Protein AF-A0AA40NDY4-F1 (afdb_monomer_lite)

Sequence (217 aa):
LFLGKGFQWSHRHTQRLLEARRPECEVYVQPSVIYRLARDLEKKMEYSLPWLCRLTRTDSALNPFRPLPPVGGSPIYHGVELDETTVTYDLGERVGHTLVIGTTRVGKTRLAELLITQDIRRKNAAGEHEVVIVFDPKGDADLLRRMYAEAHRAGRQDNFWVFHLGWPDISARYNAVGRFSRISEVASRVAGQLSGEGNSAAFREFAWRFVNIITRA

Organism: Citrobacter freundii (NCBI:txid546)

Foldseek 3Di:
DWQDWADDDDPLLVVLLVVCPDPVNCCVFDDDPVLVVLVVCCVVCCPPCVVSNCLLDDCDPPRPNDDDPPQDDGCSNCVSDVPIDTDDDDPVCCVVPDDDDDDPRNCPVVSVLVVLLVQLLDADPVRHRHDDDDDDPPVPPVSVVSNCVSCVVSVNNVVDAAADPVCPPRHDDDDQQVDDPDLLSNLCVVLVVWDCDDPRVVVSVVSSVVSSVVSVD

InterPro domains:
  IPR027417 P-loop containing nucleoside triphosphate hydrolase [G3DSA:3.40.50.300] (38-165)
  IPR027417 P-loop containing nucleoside triphosphate hydrolase [SSF52540] (49-214)

Secondary structure (DSSP, 8-state):
-EEEEE----HHHHHHHHHHTSGGGHHHHSPPHHHHHHHHHHHHHTTT-HHHHHHHT---TT-TT-PPPS--S-THHHHT-S--EEEE--SGGGGG-------TTSSHHHHHHHHHHHHHH-B-TTSPBPP-----TT--HHHHHHHHHHHHHTT-GGG-----TT-TTTSPP--TTT--SSTHHHHHHHHTTS--STHHHHHHHHHHHHHHHHTT-

Structure (mmCIF, N/CA/C/O backbone):
data_AF-A0AA40NDY4-F1
#
_entry.id   AF-A0AA40NDY4-F1
#
loop_
_atom_site.group_PDB
_atom_site.id
_atom_site.type_symbol
_atom_site.label_atom_id
_atom_site.label_alt_id
_atom_site.label_comp_id
_atom_site.label_asym_id
_atom_site.label_entity_id
_atom_site.label_seq_id
_atom_site.pdbx_PDB_ins_code
_atom_site.Cartn_x
_atom_site.Cartn_y
_atom_site.Cartn_z
_atom_site.occupancy
_atom_site.B_iso_or_equiv
_atom_site.auth_seq_id
_atom_site.auth_comp_id
_atom_site.auth_asym_id
_atom_site.auth_atom_id
_atom_site.pdbx_PDB_model_num
ATOM 1 N N . LEU A 1 1 ? 10.632 -2.007 9.055 1.00 91.06 1 LEU A N 1
ATOM 2 C CA . LEU A 1 1 ? 9.569 -2.252 8.047 1.00 91.06 1 LEU A CA 1
ATOM 3 C C . LEU A 1 1 ? 10.199 -2.433 6.680 1.00 91.06 1 LEU A C 1
ATOM 5 O O . LEU A 1 1 ? 10.868 -1.525 6.231 1.00 91.06 1 LEU A O 1
ATOM 9 N N . PHE A 1 2 ? 10.034 -3.569 6.015 1.00 94.81 2 PHE A N 1
ATOM 10 C CA . PHE A 1 2 ? 10.504 -3.732 4.636 1.00 94.81 2 PHE A CA 1
ATOM 11 C C . PHE A 1 2 ? 9.757 -2.770 3.702 1.00 94.81 2 PHE A C 1
ATOM 13 O O . PHE A 1 2 ? 8.554 -2.584 3.878 1.00 94.81 2 PHE A O 1
ATOM 20 N N . LEU A 1 3 ? 10.455 -2.170 2.735 1.00 93.19 3 LEU A N 1
ATOM 21 C CA . LEU A 1 3 ? 9.861 -1.338 1.678 1.00 93.19 3 LEU A CA 1
ATOM 22 C C . LEU A 1 3 ? 10.083 -1.919 0.278 1.00 93.19 3 LEU A C 1
ATOM 24 O O . LEU A 1 3 ? 9.252 -1.721 -0.605 1.00 93.19 3 LEU A O 1
ATOM 28 N N . GLY A 1 4 ? 11.186 -2.636 0.073 1.00 92.19 4 GLY A N 1
ATOM 29 C CA . GLY A 1 4 ? 11.568 -3.148 -1.237 1.00 92.19 4 GLY A CA 1
ATOM 30 C C . GLY A 1 4 ? 13.066 -3.396 -1.348 1.00 92.19 4 GLY A C 1
ATOM 31 O O . GLY A 1 4 ? 13.804 -3.335 -0.361 1.00 92.19 4 GLY A O 1
ATOM 32 N N . LYS A 1 5 ? 13.507 -3.677 -2.572 1.00 91.19 5 LYS A N 1
ATOM 33 C CA . LYS A 1 5 ? 14.919 -3.666 -2.951 1.00 91.19 5 LYS A CA 1
ATOM 34 C C . LYS A 1 5 ? 15.287 -2.296 -3.523 1.00 91.19 5 LYS A C 1
ATOM 36 O O . LYS A 1 5 ? 14.442 -1.645 -4.135 1.00 91.19 5 LYS A O 1
ATOM 41 N N . GLY A 1 6 ? 16.498 -1.834 -3.235 1.00 92.69 6 GLY A N 1
ATOM 42 C CA . GLY A 1 6 ? 16.985 -0.528 -3.666 1.00 92.69 6 GLY A CA 1
ATOM 43 C C . GLY A 1 6 ? 18.319 -0.160 -3.024 1.00 92.69 6 GLY A C 1
ATOM 44 O O . GLY A 1 6 ? 19.005 -0.995 -2.442 1.00 92.69 6 GLY A O 1
ATOM 45 N N . PHE A 1 7 ? 18.702 1.105 -3.126 1.00 93.25 7 PHE A N 1
ATOM 46 C CA . PHE A 1 7 ? 20.016 1.590 -2.709 1.00 93.25 7 PHE A CA 1
ATOM 47 C C . PHE A 1 7 ? 19.922 3.037 -2.227 1.00 93.25 7 PHE A C 1
ATOM 49 O O . PHE A 1 7 ? 18.984 3.767 -2.560 1.00 93.25 7 PHE A O 1
ATOM 56 N N . GLN A 1 8 ? 20.905 3.465 -1.433 1.00 92.25 8 GLN A N 1
ATOM 57 C CA . GLN A 1 8 ? 21.001 4.859 -1.024 1.00 92.25 8 GLN A CA 1
ATOM 58 C C . GLN A 1 8 ? 21.385 5.716 -2.231 1.00 92.25 8 GLN A C 1
ATOM 60 O O . GLN A 1 8 ? 22.474 5.577 -2.794 1.00 92.25 8 GLN A O 1
ATOM 65 N N . TRP A 1 9 ? 20.496 6.631 -2.614 1.00 94.25 9 TRP A N 1
ATOM 66 C CA . TRP A 1 9 ? 20.773 7.541 -3.715 1.00 94.25 9 TRP A CA 1
ATOM 67 C C . TRP A 1 9 ? 21.936 8.474 -3.362 1.00 94.25 9 TRP A C 1
ATOM 69 O O . TRP A 1 9 ? 22.025 9.009 -2.260 1.00 94.25 9 TRP A O 1
ATOM 79 N N . SER A 1 10 ? 22.838 8.676 -4.317 1.00 95.25 10 SER A N 1
ATOM 80 C CA . SER A 1 10 ? 24.077 9.434 -4.139 1.00 95.25 10 SER A CA 1
ATOM 81 C C . SER A 1 10 ? 24.414 10.161 -5.435 1.00 95.25 10 SER A C 1
ATOM 83 O O . SER A 1 10 ? 23.786 9.925 -6.472 1.00 95.25 10 SER A O 1
ATOM 85 N N . HIS A 1 11 ? 25.425 11.028 -5.402 1.00 96.19 11 HIS A N 1
ATOM 86 C CA . HIS A 1 11 ? 25.849 11.780 -6.582 1.00 96.19 11 HIS A CA 1
ATOM 87 C C . HIS A 1 11 ? 26.225 10.868 -7.765 1.00 96.19 11 HIS A C 1
ATOM 89 O O . HIS A 1 11 ? 25.904 11.177 -8.912 1.00 96.19 11 HIS A O 1
ATOM 95 N N . ARG A 1 12 ? 26.828 9.701 -7.490 1.00 95.19 12 ARG A N 1
ATOM 96 C CA . ARG A 1 12 ? 27.178 8.698 -8.511 1.00 95.19 12 ARG A CA 1
ATOM 97 C C . ARG A 1 12 ? 25.948 8.220 -9.286 1.00 95.19 12 ARG A C 1
ATOM 99 O O . ARG A 1 12 ? 26.003 8.106 -10.506 1.00 95.19 12 ARG A O 1
ATOM 106 N N . HIS A 1 13 ? 24.839 7.972 -8.592 1.00 95.56 13 HIS A N 1
ATOM 107 C CA . HIS A 1 13 ? 23.589 7.518 -9.205 1.00 95.56 13 HIS A CA 1
ATOM 108 C C . HIS A 1 13 ? 22.971 8.602 -10.094 1.00 95.56 13 HIS A C 1
ATOM 110 O O . HIS A 1 13 ? 22.526 8.311 -11.202 1.00 95.56 13 HIS A O 1
ATOM 116 N N . THR A 1 14 ? 23.017 9.866 -9.659 1.00 95.69 14 THR A N 1
ATOM 117 C CA . THR A 1 14 ? 22.592 11.011 -10.481 1.00 95.69 14 THR A CA 1
ATOM 118 C C . THR A 1 14 ? 23.442 11.143 -11.742 1.00 95.69 14 THR A C 1
ATOM 120 O O . THR A 1 14 ? 22.896 11.318 -12.829 1.00 95.69 14 THR A O 1
ATOM 123 N N . GLN A 1 15 ? 24.765 11.015 -11.617 1.00 95.69 15 GLN A N 1
ATOM 124 C CA . GLN A 1 15 ? 25.670 11.059 -12.762 1.00 95.69 15 GLN A CA 1
ATOM 125 C C . GLN A 1 15 ? 25.371 9.928 -13.755 1.00 95.69 15 GLN A C 1
ATOM 127 O O . GLN A 1 15 ? 25.151 10.204 -14.932 1.00 95.69 15 GLN A O 1
ATOM 132 N N . ARG A 1 16 ? 25.261 8.681 -13.278 1.00 94.25 16 ARG A N 1
ATOM 133 C CA . ARG A 1 16 ? 24.890 7.525 -14.110 1.00 94.25 16 ARG A CA 1
ATOM 134 C C . ARG A 1 16 ? 23.542 7.721 -14.804 1.00 94.25 16 ARG A C 1
ATOM 136 O O . ARG A 1 16 ? 23.409 7.397 -15.978 1.00 94.25 16 ARG A O 1
ATOM 143 N N . LEU A 1 17 ? 22.549 8.278 -14.105 1.00 94.88 17 LEU A N 1
ATOM 144 C CA . LEU A 1 17 ? 21.236 8.574 -14.683 1.00 94.88 17 LEU A CA 1
ATOM 145 C C . LEU A 1 17 ? 21.330 9.594 -15.826 1.00 94.88 17 LEU A C 1
ATOM 147 O O . LEU A 1 17 ? 20.639 9.447 -16.832 1.00 94.88 17 LEU A O 1
ATOM 151 N N . LEU A 1 18 ? 22.150 10.635 -15.667 1.00 94.12 18 LEU A N 1
ATOM 152 C CA . LEU A 1 18 ? 22.368 11.649 -16.700 1.00 94.12 18 LEU A CA 1
ATOM 153 C C . LEU A 1 18 ? 23.129 11.074 -17.897 1.00 94.12 18 LEU A C 1
ATOM 155 O O . LEU A 1 18 ? 22.742 11.320 -19.035 1.00 94.12 18 LEU A O 1
ATOM 159 N N . GLU A 1 19 ? 24.172 10.282 -17.649 1.00 93.38 19 GLU A N 1
ATOM 160 C CA . GLU A 1 19 ? 24.954 9.604 -18.687 1.00 93.38 19 GLU A CA 1
ATOM 161 C C . GLU A 1 19 ? 24.095 8.617 -19.486 1.00 93.38 19 GLU A C 1
ATOM 163 O O . GLU A 1 19 ? 24.102 8.660 -20.713 1.00 93.38 19 GLU A O 1
ATOM 168 N N . ALA A 1 20 ? 23.259 7.818 -18.816 1.00 92.12 20 ALA A N 1
ATOM 169 C CA . ALA A 1 20 ? 22.337 6.882 -19.463 1.00 92.12 20 ALA A CA 1
ATOM 170 C C . ALA A 1 20 ? 21.281 7.567 -20.348 1.00 92.12 20 ALA A C 1
ATOM 172 O O . ALA A 1 20 ? 20.681 6.922 -21.203 1.00 92.12 20 ALA A O 1
ATOM 173 N N . ARG A 1 21 ? 21.028 8.866 -20.148 1.00 91.88 21 ARG A N 1
ATOM 174 C CA . ARG A 1 21 ? 20.084 9.656 -20.954 1.00 91.88 21 ARG A CA 1
ATOM 175 C C . ARG A 1 21 ? 20.738 10.362 -22.137 1.00 91.88 21 ARG A C 1
ATOM 177 O O . ARG A 1 21 ? 20.029 11.038 -22.882 1.00 91.88 21 ARG A O 1
ATOM 184 N N . ARG A 1 22 ? 22.057 10.253 -22.307 1.00 93.69 22 ARG A N 1
ATOM 185 C CA . ARG A 1 22 ? 22.723 10.855 -23.460 1.00 93.69 22 ARG A CA 1
ATOM 186 C C . ARG A 1 22 ? 22.363 10.102 -24.750 1.00 93.69 22 ARG A C 1
ATOM 188 O O . ARG A 1 22 ? 22.159 8.886 -24.689 1.00 93.69 22 ARG A O 1
ATOM 195 N N . PRO A 1 23 ? 22.300 10.785 -25.909 1.00 92.25 23 PRO A N 1
ATOM 196 C CA . PRO A 1 23 ? 21.930 10.155 -27.178 1.00 92.25 23 PRO A CA 1
ATOM 197 C C . PRO A 1 23 ? 22.808 8.954 -27.547 1.00 92.25 23 PRO A C 1
ATOM 199 O O . PRO A 1 23 ? 22.314 7.971 -28.090 1.00 92.25 23 PRO A O 1
ATOM 202 N N . GLU A 1 24 ? 24.096 8.978 -27.195 1.00 92.69 24 GLU A N 1
ATOM 203 C CA . GLU A 1 24 ? 25.027 7.885 -27.495 1.00 92.69 24 GLU A CA 1
ATOM 204 C C . GLU A 1 24 ? 24.671 6.589 -26.745 1.00 92.69 24 GLU A C 1
ATOM 206 O O . GLU A 1 24 ? 25.002 5.493 -27.197 1.00 92.69 24 GLU A O 1
ATOM 211 N N . CYS A 1 25 ? 23.967 6.697 -25.613 1.00 89.50 25 CYS A N 1
ATOM 212 C CA . CYS A 1 25 ? 23.545 5.565 -24.791 1.00 89.50 25 CYS A CA 1
ATOM 213 C C . CYS A 1 25 ? 22.123 5.075 -25.105 1.00 89.50 25 CYS A C 1
ATOM 215 O O . CYS A 1 25 ? 21.681 4.085 -24.517 1.00 89.50 25 CYS A O 1
ATOM 217 N N . GLU A 1 26 ? 21.408 5.711 -26.040 1.00 87.06 26 GLU A N 1
ATOM 218 C CA . GLU A 1 26 ? 20.012 5.383 -26.357 1.00 87.06 26 GLU A CA 1
ATOM 219 C C . GLU A 1 26 ? 19.840 3.914 -26.777 1.00 87.06 26 GLU A C 1
ATOM 221 O O . GLU A 1 26 ? 18.846 3.276 -26.423 1.00 87.06 26 GLU A O 1
ATOM 226 N N . VAL A 1 27 ? 20.850 3.345 -27.444 1.00 87.50 27 VAL A N 1
ATOM 227 C CA . VAL A 1 27 ? 20.879 1.940 -27.880 1.00 87.50 27 VAL A CA 1
ATOM 228 C C . VAL A 1 27 ? 20.767 0.934 -26.725 1.00 87.50 27 VAL A C 1
ATOM 230 O O . VAL A 1 27 ? 20.265 -0.168 -26.931 1.00 87.50 27 VAL A O 1
ATOM 233 N N . TYR A 1 28 ? 21.198 1.304 -25.515 1.00 85.06 28 TYR A N 1
ATOM 234 C CA . TYR A 1 28 ? 21.150 0.437 -24.330 1.00 85.06 28 TYR A CA 1
ATOM 235 C C . TYR A 1 28 ? 19.853 0.585 -23.532 1.00 85.06 28 TYR A C 1
ATOM 237 O O . TYR A 1 28 ? 19.509 -0.285 -22.736 1.00 85.06 28 TYR A O 1
ATOM 245 N N . VAL A 1 29 ? 19.146 1.700 -23.719 1.00 85.69 29 VAL A N 1
ATOM 246 C CA . VAL A 1 29 ? 17.955 2.054 -22.940 1.00 85.69 29 VAL A CA 1
ATOM 247 C C . VAL A 1 29 ? 16.677 1.735 -23.704 1.00 85.69 29 VAL A C 1
ATOM 249 O O . VAL A 1 29 ? 15.695 1.281 -23.114 1.00 85.69 29 VAL A O 1
ATOM 252 N N . GLN A 1 30 ? 16.663 1.997 -25.011 1.00 85.44 30 GLN A N 1
ATOM 253 C CA . GLN A 1 30 ? 15.482 1.797 -25.836 1.00 85.44 30 GLN A CA 1
ATOM 254 C C . GLN A 1 30 ? 15.346 0.337 -26.275 1.00 85.44 30 GLN A C 1
ATOM 256 O O . GLN A 1 30 ? 16.345 -0.330 -26.553 1.00 85.44 30 GLN A O 1
ATOM 261 N N . PRO A 1 31 ? 14.108 -0.169 -26.420 1.00 87.00 31 PRO A N 1
ATOM 262 C CA . PRO A 1 31 ? 13.888 -1.470 -27.027 1.00 87.00 31 PRO A CA 1
ATOM 263 C C . PRO A 1 31 ? 14.491 -1.543 -28.436 1.00 87.00 31 PRO A C 1
ATOM 265 O O . PRO A 1 31 ? 14.445 -0.576 -29.206 1.00 87.00 31 PRO A O 1
ATOM 268 N N . SER A 1 32 ? 15.005 -2.722 -28.795 1.00 88.94 32 SER A N 1
ATOM 269 C CA . SER A 1 32 ? 15.633 -2.948 -30.098 1.00 88.94 32 SER A CA 1
ATOM 270 C C . SER A 1 32 ? 14.689 -2.616 -31.262 1.00 88.94 32 SER A C 1
ATOM 272 O O . SER A 1 32 ? 13.461 -2.667 -31.145 1.00 88.94 32 SER A O 1
ATOM 274 N N . VAL A 1 33 ? 15.260 -2.285 -32.424 1.00 89.81 33 VAL A N 1
ATOM 275 C CA . VAL A 1 33 ? 14.481 -1.975 -33.639 1.00 89.81 33 VAL A CA 1
ATOM 276 C C . VAL A 1 33 ? 13.543 -3.130 -34.003 1.00 89.81 33 VAL A C 1
ATOM 278 O O . VAL A 1 33 ? 12.381 -2.897 -34.322 1.00 89.81 33 VAL A O 1
ATOM 281 N N . ILE A 1 34 ? 14.012 -4.374 -33.875 1.00 90.31 34 ILE A N 1
ATOM 282 C CA . ILE A 1 34 ? 13.222 -5.574 -34.177 1.00 90.31 34 ILE A CA 1
ATOM 283 C C . ILE A 1 34 ? 12.067 -5.730 -33.177 1.00 90.31 34 ILE A C 1
ATOM 285 O O . ILE A 1 34 ? 10.949 -6.042 -33.580 1.00 90.31 34 ILE A O 1
ATOM 289 N N . TYR A 1 35 ? 12.295 -5.446 -31.889 1.00 90.88 35 TYR A N 1
ATOM 290 C CA . TYR A 1 35 ? 11.227 -5.454 -30.889 1.00 90.88 35 TYR A CA 1
ATOM 291 C C . TYR A 1 35 ? 10.153 -4.403 -31.201 1.00 90.88 35 TYR A C 1
ATOM 293 O O . TYR A 1 35 ? 8.961 -4.707 -31.171 1.00 90.88 35 TYR A O 1
ATOM 301 N N . ARG A 1 36 ? 10.557 -3.173 -31.550 1.00 90.12 36 ARG A N 1
ATOM 302 C CA . ARG A 1 36 ? 9.617 -2.109 -31.945 1.00 90.12 36 ARG A CA 1
ATOM 303 C C . ARG A 1 36 ? 8.827 -2.491 -33.197 1.00 90.12 36 ARG A C 1
ATOM 305 O O . ARG A 1 36 ? 7.606 -2.359 -33.199 1.00 90.12 36 ARG A O 1
ATOM 312 N N . LEU A 1 37 ? 9.497 -3.060 -34.2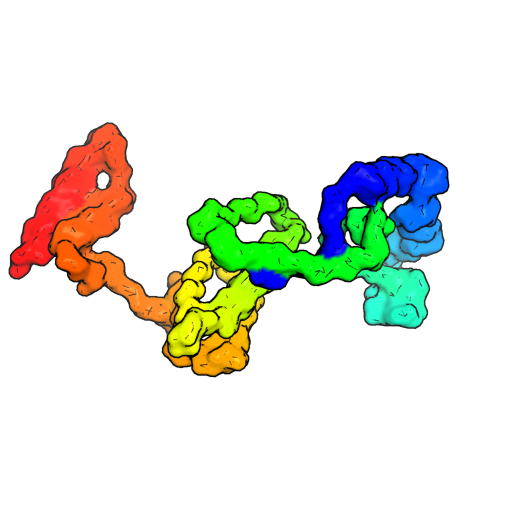00 1.00 90.56 37 LEU A N 1
ATOM 313 C CA . LEU A 1 37 ? 8.850 -3.560 -35.412 1.00 90.56 37 LEU A CA 1
ATOM 314 C C . LEU A 1 37 ? 7.819 -4.650 -35.097 1.00 90.56 37 LEU A C 1
ATOM 316 O O . LEU A 1 37 ? 6.704 -4.584 -35.605 1.00 90.56 37 LEU A O 1
ATOM 320 N N . ALA A 1 38 ? 8.148 -5.610 -34.228 1.00 90.50 38 ALA A N 1
ATOM 321 C CA . ALA A 1 38 ? 7.210 -6.646 -33.801 1.00 90.50 38 ALA A CA 1
ATOM 322 C C . ALA A 1 38 ? 5.956 -6.039 -33.144 1.00 90.50 38 ALA A C 1
ATOM 324 O O . ALA A 1 38 ? 4.835 -6.429 -33.465 1.00 90.50 38 ALA A O 1
ATOM 325 N N . ARG A 1 39 ? 6.123 -5.023 -32.286 1.00 92.31 39 ARG A N 1
ATOM 326 C CA . ARG A 1 39 ? 5.002 -4.326 -31.626 1.00 92.31 39 ARG A CA 1
ATOM 327 C C . ARG A 1 39 ? 4.156 -3.501 -32.596 1.00 92.31 39 ARG A C 1
ATOM 329 O O . ARG A 1 39 ? 2.946 -3.405 -32.410 1.00 92.31 39 ARG A O 1
ATOM 336 N N . ASP A 1 40 ? 4.755 -2.925 -33.631 1.00 90.88 40 ASP A N 1
ATOM 337 C CA . ASP A 1 40 ? 4.015 -2.188 -34.659 1.00 90.88 40 ASP A CA 1
ATOM 338 C C . ASP A 1 40 ? 3.289 -3.116 -35.639 1.00 90.88 40 ASP A C 1
ATOM 340 O O . ASP A 1 40 ? 2.166 -2.825 -36.055 1.00 90.88 40 ASP A O 1
ATOM 344 N N . LEU A 1 41 ? 3.890 -4.262 -35.958 1.00 89.38 41 LEU A N 1
ATOM 345 C CA . LEU A 1 41 ? 3.255 -5.334 -36.718 1.00 89.38 41 LEU A CA 1
ATOM 346 C C . LEU A 1 41 ? 2.034 -5.892 -35.988 1.00 89.38 41 LEU A C 1
ATOM 348 O O . LEU A 1 41 ? 0.998 -6.087 -36.618 1.00 89.38 41 LEU A O 1
ATOM 352 N N . GLU A 1 42 ? 2.107 -6.059 -34.666 1.00 90.69 42 GLU A N 1
ATOM 353 C CA . GLU A 1 42 ? 0.951 -6.468 -33.864 1.00 90.69 42 GLU A CA 1
ATOM 354 C C . GLU A 1 42 ? -0.233 -5.507 -33.995 1.00 90.69 42 GLU A C 1
ATOM 356 O O . GLU A 1 42 ? -1.363 -5.965 -34.130 1.00 90.69 42 GLU A O 1
ATOM 361 N N . LYS A 1 43 ? 0.009 -4.188 -33.989 1.00 89.69 43 LYS A N 1
ATOM 362 C CA . LYS A 1 43 ? -1.056 -3.179 -34.147 1.00 89.69 43 LYS A CA 1
ATOM 363 C C . LYS A 1 43 ? -1.705 -3.252 -35.529 1.00 89.69 43 LYS A C 1
ATOM 365 O O . LYS A 1 43 ? -2.910 -3.079 -35.657 1.00 89.69 43 LYS A O 1
ATOM 370 N N . LYS A 1 44 ? -0.903 -3.489 -36.572 1.00 90.81 44 LYS A N 1
ATOM 371 C CA . LYS A 1 44 ? -1.377 -3.554 -37.965 1.00 90.81 44 LYS A CA 1
ATOM 372 C C . LYS A 1 44 ? -2.088 -4.867 -38.285 1.00 90.81 44 LYS A C 1
ATOM 374 O O . LYS A 1 44 ? -3.018 -4.873 -39.084 1.00 90.81 44 LYS A O 1
ATOM 379 N N . MET A 1 45 ? -1.636 -5.971 -37.692 1.00 89.88 45 MET A N 1
ATOM 380 C CA . MET A 1 45 ? -2.083 -7.325 -38.031 1.00 89.88 45 MET A CA 1
ATOM 381 C C . MET A 1 45 ? -3.003 -7.957 -36.986 1.00 89.88 45 MET A C 1
ATOM 383 O O . MET A 1 45 ? -3.310 -9.143 -37.085 1.00 89.88 45 MET A O 1
ATOM 387 N N . GLU A 1 46 ? -3.474 -7.182 -36.006 1.00 88.00 46 GLU A N 1
ATOM 388 C CA . GLU A 1 46 ? -4.376 -7.653 -34.948 1.00 88.00 46 GLU A CA 1
ATOM 389 C C . GLU A 1 46 ? -5.600 -8.397 -35.502 1.00 88.00 46 GLU A C 1
ATOM 391 O O . GLU A 1 46 ? -5.972 -9.443 -34.971 1.00 88.00 46 GLU A O 1
ATOM 396 N N . TYR A 1 47 ? -6.163 -7.913 -36.614 1.00 87.44 47 TYR A N 1
ATOM 397 C CA . TYR A 1 47 ? -7.343 -8.501 -37.253 1.00 87.44 47 TYR A CA 1
ATOM 398 C C . TYR A 1 47 ? -7.020 -9.467 -38.400 1.00 87.44 47 TYR A C 1
ATOM 400 O O . TYR A 1 47 ? -7.805 -10.372 -38.667 1.00 87.44 47 TYR A O 1
ATOM 408 N N . SER A 1 48 ? -5.881 -9.302 -39.081 1.00 90.00 48 SER A N 1
ATOM 409 C CA . SER A 1 48 ? -5.527 -10.126 -40.246 1.00 90.00 48 SER A CA 1
ATOM 410 C C . SER A 1 48 ? -4.794 -11.415 -39.871 1.00 90.00 48 SER A C 1
ATOM 412 O O . SER A 1 48 ? -5.050 -12.456 -40.470 1.00 90.00 48 SER A O 1
ATOM 414 N N . LEU A 1 49 ? -3.901 -11.374 -38.874 1.00 88.44 49 LEU A N 1
ATOM 415 C CA . LEU A 1 49 ? -3.095 -12.519 -38.430 1.00 88.44 49 LEU A CA 1
ATOM 416 C C . LEU A 1 49 ? -3.061 -12.626 -36.891 1.00 88.44 49 LEU A C 1
ATOM 418 O O . LEU A 1 49 ? -1.993 -12.565 -36.272 1.00 88.44 49 LEU A O 1
ATOM 422 N N . PRO A 1 50 ? -4.215 -12.865 -36.240 1.00 88.00 50 PRO A N 1
ATOM 423 C CA . PRO A 1 50 ? -4.326 -12.884 -34.778 1.00 88.00 50 PRO A CA 1
ATOM 424 C C . PRO A 1 50 ? -3.534 -14.015 -34.102 1.00 88.00 50 PRO A C 1
ATOM 426 O O . PRO A 1 50 ? -3.258 -13.950 -32.903 1.00 88.00 50 PRO A O 1
ATOM 429 N N . TRP A 1 51 ? -3.185 -15.080 -34.831 1.00 89.19 51 TRP A N 1
ATOM 430 C CA . TRP A 1 51 ? -2.360 -16.173 -34.306 1.00 89.19 51 TRP A CA 1
ATOM 431 C C . TRP A 1 51 ? -0.891 -15.752 -34.144 1.00 89.19 51 TRP A C 1
ATOM 433 O O . TRP A 1 51 ? -0.260 -16.107 -33.150 1.00 89.19 51 TRP A O 1
ATOM 443 N N . LEU A 1 52 ? -0.371 -14.937 -35.068 1.00 86.19 52 LEU A N 1
ATOM 444 C CA . LEU A 1 52 ? 1.004 -14.447 -35.029 1.00 86.19 52 LEU A CA 1
ATOM 445 C C . LEU A 1 52 ? 1.180 -13.433 -33.894 1.00 86.19 52 LEU A C 1
ATOM 447 O O . LEU A 1 52 ? 2.118 -13.547 -33.110 1.00 86.19 52 LEU A O 1
ATOM 451 N N . CYS A 1 53 ? 0.217 -12.517 -33.735 1.00 87.81 53 CYS A N 1
ATOM 452 C CA . CYS A 1 53 ? 0.186 -11.578 -32.612 1.00 87.81 53 CYS A CA 1
ATOM 453 C C . CYS A 1 53 ? 0.105 -12.299 -31.259 1.00 87.81 53 CYS A C 1
ATOM 455 O O . CYS A 1 53 ? 0.691 -11.850 -30.278 1.00 87.81 53 CYS A O 1
ATOM 457 N N . ARG A 1 54 ? -0.601 -13.437 -31.181 1.00 87.81 54 ARG A N 1
ATOM 458 C CA . ARG A 1 54 ? -0.621 -14.273 -29.970 1.00 87.81 54 ARG A CA 1
ATOM 459 C C . ARG A 1 54 ? 0.752 -14.872 -29.669 1.00 87.81 54 ARG A C 1
ATOM 461 O O . ARG A 1 54 ? 1.177 -14.835 -28.517 1.00 87.81 54 ARG A O 1
ATOM 468 N N . LEU A 1 55 ? 1.467 -15.357 -30.684 1.00 88.06 55 LEU A N 1
ATOM 469 C CA . LEU A 1 55 ? 2.817 -15.896 -30.517 1.00 88.06 55 LEU A CA 1
ATOM 470 C C . LEU A 1 55 ? 3.782 -14.827 -29.969 1.00 88.06 55 LEU A C 1
ATOM 472 O O . LEU A 1 55 ? 4.438 -15.048 -28.954 1.00 88.06 55 LEU A O 1
ATOM 476 N N . THR A 1 56 ? 3.806 -13.635 -30.572 1.00 88.06 56 THR A N 1
ATOM 477 C CA . THR A 1 56 ? 4.702 -12.535 -30.161 1.00 88.06 56 THR A CA 1
ATOM 478 C C . THR A 1 56 ? 4.311 -11.896 -28.823 1.00 88.06 56 THR A C 1
ATOM 480 O O . THR A 1 56 ? 5.172 -11.362 -28.120 1.00 88.06 56 THR A O 1
ATOM 483 N N . ARG A 1 57 ? 3.038 -11.985 -28.413 1.00 88.81 57 ARG A N 1
ATOM 484 C CA . ARG A 1 57 ? 2.545 -11.555 -27.088 1.00 88.81 57 ARG A CA 1
ATOM 485 C C . ARG A 1 57 ? 2.685 -12.619 -25.998 1.00 88.81 57 ARG A C 1
ATOM 487 O O . ARG A 1 57 ? 2.360 -12.332 -24.850 1.00 88.81 57 ARG A O 1
ATOM 494 N N . THR A 1 58 ? 3.153 -13.827 -26.315 1.00 90.38 58 THR A N 1
ATOM 495 C CA . THR A 1 58 ? 3.245 -14.898 -25.314 1.00 90.38 58 THR A CA 1
ATOM 496 C C . THR A 1 58 ? 4.285 -14.535 -24.252 1.00 90.38 58 THR A C 1
ATOM 498 O O . THR A 1 58 ? 5.445 -14.264 -24.576 1.00 90.38 58 THR A O 1
ATOM 501 N N . ASP A 1 59 ? 3.877 -14.540 -22.981 1.00 88.62 59 ASP A N 1
ATOM 502 C CA . ASP A 1 59 ? 4.756 -14.292 -21.836 1.00 88.62 59 ASP A CA 1
ATOM 503 C C . ASP A 1 59 ? 5.582 -15.550 -21.521 1.00 88.62 59 ASP A C 1
ATOM 505 O O . ASP A 1 59 ? 5.242 -16.352 -20.655 1.00 88.62 59 ASP A O 1
ATOM 509 N N . SER A 1 60 ? 6.641 -15.771 -22.302 1.00 89.06 60 SER A N 1
ATOM 510 C CA . SER A 1 60 ? 7.537 -16.923 -22.175 1.00 89.06 60 SER A CA 1
ATOM 511 C C . SER A 1 60 ? 8.993 -16.483 -22.244 1.00 89.06 60 SER A C 1
ATOM 513 O O . SER A 1 60 ? 9.345 -15.602 -23.027 1.00 89.06 60 SER A O 1
ATOM 515 N N . ALA A 1 61 ? 9.855 -17.133 -21.459 1.00 87.44 61 ALA A N 1
ATOM 516 C CA . ALA A 1 61 ? 11.300 -16.908 -21.492 1.00 87.44 61 ALA A CA 1
ATOM 517 C C . ALA A 1 61 ? 11.927 -17.253 -22.856 1.00 87.44 61 ALA A C 1
ATOM 519 O O . ALA A 1 61 ? 12.971 -16.712 -23.201 1.00 87.44 61 ALA A O 1
ATOM 520 N N . LEU A 1 62 ? 11.276 -18.121 -23.638 1.00 89.25 62 LEU A N 1
ATOM 521 C CA . LEU A 1 62 ? 11.719 -18.507 -24.980 1.00 89.25 62 LEU A CA 1
ATOM 522 C C . LEU A 1 62 ? 11.262 -17.524 -26.069 1.00 89.25 62 LEU A C 1
ATOM 524 O O . LEU A 1 62 ? 11.679 -17.656 -27.216 1.00 89.25 62 LEU A O 1
ATOM 528 N N . ASN A 1 63 ? 10.392 -16.560 -25.745 1.00 90.12 63 ASN A N 1
ATOM 529 C CA . ASN A 1 63 ? 9.924 -15.571 -26.708 1.00 90.12 63 ASN A CA 1
ATOM 530 C C . ASN A 1 63 ? 10.948 -14.421 -26.810 1.00 90.12 63 ASN A C 1
ATOM 532 O O . ASN A 1 63 ? 11.043 -13.622 -25.876 1.00 90.12 63 ASN A O 1
ATOM 536 N N . PRO A 1 64 ? 11.664 -14.257 -27.939 1.00 86.19 64 PRO A N 1
ATOM 537 C CA . PRO A 1 64 ? 12.615 -13.153 -28.106 1.00 86.19 64 PRO A CA 1
ATOM 538 C C . PRO A 1 64 ? 11.923 -11.783 -28.131 1.00 86.19 64 PRO A C 1
ATOM 540 O O . PRO A 1 64 ? 12.552 -10.755 -27.898 1.00 86.19 64 PRO A O 1
ATOM 543 N N . PHE A 1 65 ? 10.616 -11.765 -28.394 1.00 90.19 65 PHE A N 1
ATOM 544 C CA . PHE A 1 65 ? 9.784 -10.574 -28.380 1.00 90.19 65 PHE A CA 1
ATOM 545 C C . PHE A 1 65 ? 8.942 -10.472 -27.121 1.00 90.19 65 PHE A C 1
ATOM 547 O O . PHE A 1 65 ? 8.006 -9.690 -27.142 1.00 90.19 65 PHE A O 1
ATOM 554 N N . ARG A 1 66 ? 9.221 -11.223 -26.048 1.00 88.62 66 ARG A N 1
ATOM 555 C CA . ARG A 1 66 ? 8.420 -11.227 -24.814 1.00 88.62 66 ARG A CA 1
ATOM 556 C C . ARG A 1 66 ? 7.959 -9.810 -24.428 1.00 88.62 66 ARG A C 1
ATOM 558 O O . ARG A 1 66 ? 8.804 -8.917 -24.334 1.00 88.62 66 ARG A O 1
ATOM 565 N N . PRO A 1 67 ? 6.646 -9.569 -24.244 1.00 86.81 67 PRO A N 1
ATOM 566 C CA . PRO A 1 67 ? 6.163 -8.238 -23.904 1.00 86.81 67 PRO A CA 1
ATOM 567 C C . PRO A 1 67 ? 6.780 -7.775 -22.584 1.00 86.81 67 PRO A C 1
ATOM 569 O O . PRO A 1 67 ? 6.922 -8.557 -21.643 1.00 86.81 67 PRO A O 1
ATOM 572 N N . LEU A 1 68 ? 7.138 -6.493 -22.520 1.00 85.06 68 LEU A N 1
ATOM 573 C CA . LEU A 1 68 ? 7.591 -5.890 -21.271 1.00 85.06 68 LEU A CA 1
ATO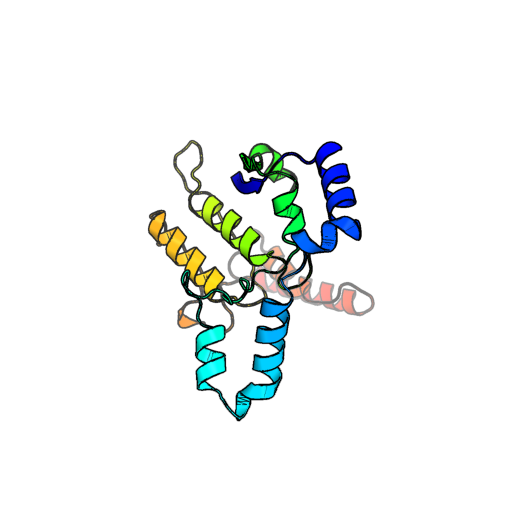M 574 C C . LEU A 1 68 ? 6.495 -6.030 -20.203 1.00 85.06 68 LEU A C 1
ATOM 576 O O . LEU A 1 68 ? 5.308 -5.901 -20.528 1.00 85.06 68 LEU A O 1
ATOM 580 N N . PRO A 1 69 ? 6.871 -6.286 -18.938 1.00 81.88 69 PRO A N 1
ATOM 581 C CA . PRO A 1 69 ? 5.899 -6.407 -17.866 1.00 81.88 69 PRO A CA 1
ATOM 582 C C . PRO A 1 69 ? 5.061 -5.122 -17.783 1.00 81.88 69 PRO A C 1
ATOM 584 O O . PRO A 1 69 ? 5.601 -4.029 -17.962 1.00 81.88 69 PRO A O 1
ATOM 587 N N . PRO A 1 70 ? 3.754 -5.209 -17.472 1.00 76.62 70 PRO A N 1
ATOM 588 C CA . PRO A 1 70 ? 2.852 -4.055 -17.413 1.00 76.62 70 PRO A CA 1
ATOM 589 C C . PRO A 1 70 ? 3.081 -3.196 -16.155 1.00 76.62 70 PRO A C 1
ATOM 591 O O . PRO A 1 70 ? 2.163 -2.558 -15.637 1.00 76.62 70 PRO A O 1
ATOM 594 N N . VAL A 1 71 ? 4.303 -3.210 -15.628 1.00 72.00 71 VAL A N 1
ATOM 595 C CA . VAL A 1 71 ? 4.758 -2.345 -14.551 1.00 72.00 71 VAL A CA 1
ATOM 596 C C . VAL A 1 71 ? 5.264 -1.065 -15.207 1.00 72.00 71 VAL A C 1
ATOM 598 O O . VAL A 1 71 ? 6.161 -1.085 -16.045 1.00 72.00 71 VAL A O 1
ATOM 601 N N . GLY A 1 72 ? 4.613 0.057 -14.904 1.00 74.06 72 GLY A N 1
ATOM 602 C CA . GLY A 1 72 ? 5.094 1.361 -15.355 1.00 74.06 72 GLY A CA 1
ATOM 603 C C . GLY A 1 72 ? 6.437 1.719 -14.711 1.00 74.06 72 GLY A C 1
ATOM 604 O O . GLY A 1 72 ? 6.961 0.989 -13.874 1.00 74.06 72 GLY A O 1
ATOM 605 N N . GLY A 1 73 ? 6.964 2.891 -15.059 1.00 79.69 73 GLY A N 1
ATOM 606 C CA . GLY A 1 73 ? 8.250 3.377 -14.557 1.00 79.69 73 GLY A CA 1
ATOM 607 C C . GLY A 1 73 ? 9.335 3.347 -15.628 1.00 79.69 73 GLY A C 1
ATOM 608 O O . GLY A 1 73 ? 9.080 2.997 -16.778 1.00 79.69 73 GLY A O 1
ATOM 609 N N . SER A 1 74 ? 10.542 3.774 -15.257 1.00 83.62 74 SER A N 1
ATOM 610 C CA . SER A 1 74 ? 11.694 3.751 -16.159 1.00 83.62 74 SER A CA 1
ATOM 611 C C . SER A 1 74 ? 12.699 2.702 -15.684 1.00 83.62 74 SER A C 1
ATOM 613 O O . SER A 1 74 ? 13.146 2.787 -14.537 1.00 83.62 74 SER A O 1
ATOM 615 N N . PRO A 1 75 ? 13.094 1.746 -16.547 1.00 84.94 75 PRO A N 1
ATOM 616 C CA . PRO A 1 75 ? 14.069 0.714 -16.196 1.00 84.94 75 PRO A CA 1
ATOM 617 C C . PRO A 1 75 ? 15.441 1.309 -15.860 1.00 84.94 75 PRO A C 1
ATOM 619 O O . PRO A 1 75 ? 16.210 0.701 -15.123 1.00 84.94 75 PRO A O 1
ATOM 622 N N . ILE A 1 76 ? 15.724 2.531 -16.325 1.00 89.38 76 ILE A N 1
ATOM 623 C CA . ILE A 1 76 ? 16.975 3.236 -16.033 1.00 89.38 76 ILE A CA 1
ATOM 624 C C . ILE A 1 76 ? 17.153 3.421 -14.523 1.00 89.38 76 ILE A C 1
ATOM 626 O O . ILE A 1 76 ? 18.266 3.288 -14.034 1.00 89.38 76 ILE A O 1
ATOM 630 N N . TYR A 1 77 ? 16.077 3.668 -13.764 1.00 87.69 77 TYR A N 1
ATOM 631 C CA . TYR A 1 77 ? 16.181 3.843 -12.310 1.00 87.69 77 TYR A CA 1
ATOM 632 C C . TYR A 1 77 ? 16.662 2.584 -11.581 1.00 87.69 77 TYR A C 1
ATOM 634 O O . TYR A 1 77 ? 17.312 2.714 -10.552 1.00 87.69 77 TYR A O 1
ATOM 642 N N . HIS A 1 78 ? 16.396 1.397 -12.128 1.00 83.88 78 HIS A N 1
ATOM 643 C CA . HIS A 1 78 ? 16.959 0.140 -11.627 1.00 83.88 78 HIS A CA 1
ATOM 644 C C . HIS A 1 78 ? 18.354 -0.135 -12.203 1.00 83.88 78 HIS A C 1
ATOM 646 O O . HIS A 1 78 ? 19.159 -0.810 -11.583 1.00 83.88 78 HIS A O 1
ATOM 652 N N . GLY A 1 79 ? 18.669 0.402 -13.384 1.00 88.88 79 GLY A N 1
ATOM 653 C CA . GLY A 1 79 ? 19.966 0.207 -14.036 1.00 88.88 79 GLY A CA 1
ATOM 654 C C . GLY A 1 79 ? 21.107 1.077 -13.498 1.00 88.88 79 GLY A C 1
ATOM 655 O O . GLY A 1 79 ? 22.263 0.808 -13.816 1.00 88.88 79 GLY A O 1
ATOM 656 N N . VAL A 1 80 ? 20.828 2.126 -12.710 1.00 93.31 80 VAL A N 1
ATOM 657 C CA . VAL A 1 80 ? 21.891 3.006 -12.176 1.00 93.31 80 VAL A CA 1
ATOM 658 C C . VAL A 1 80 ? 22.666 2.403 -11.008 1.00 93.31 80 VAL A C 1
ATOM 660 O O . VAL A 1 80 ? 23.737 2.915 -10.682 1.00 93.31 80 VAL A O 1
ATOM 663 N N . GLU A 1 81 ? 22.162 1.345 -10.380 1.00 93.25 81 GLU A N 1
ATOM 664 C CA . GLU A 1 81 ? 22.889 0.568 -9.381 1.00 93.25 81 GLU A CA 1
ATOM 665 C C . GLU A 1 81 ? 22.436 -0.889 -9.448 1.00 93.25 81 GLU A C 1
ATOM 667 O O . GLU A 1 81 ? 21.246 -1.172 -9.367 1.00 93.25 81 GLU A O 1
ATOM 672 N N . LEU A 1 82 ? 23.393 -1.797 -9.635 1.00 89.19 82 LEU A N 1
ATOM 673 C CA . LEU A 1 82 ? 23.125 -3.231 -9.762 1.00 89.19 82 LEU A CA 1
ATOM 674 C C . LEU A 1 82 ? 23.069 -3.901 -8.387 1.00 89.19 82 LEU A C 1
ATOM 676 O O . LEU A 1 82 ? 22.356 -4.889 -8.208 1.00 89.19 82 LEU A O 1
ATOM 680 N N . ASP A 1 83 ? 23.789 -3.344 -7.413 1.00 91.75 83 ASP A N 1
ATOM 681 C CA . ASP A 1 83 ? 23.887 -3.887 -6.064 1.00 91.75 83 ASP A CA 1
ATOM 682 C C . ASP A 1 83 ? 22.723 -3.385 -5.189 1.00 91.75 83 ASP A C 1
ATOM 684 O O . ASP A 1 83 ? 22.887 -2.598 -4.253 1.00 91.75 83 ASP A O 1
ATOM 688 N N . GLU A 1 84 ? 21.504 -3.837 -5.504 1.00 92.38 84 GLU A N 1
ATOM 689 C CA . GLU A 1 84 ? 20.320 -3.526 -4.702 1.00 92.38 84 GLU A CA 1
ATOM 690 C C . GLU A 1 84 ? 20.339 -4.261 -3.347 1.00 92.38 84 GLU A C 1
ATOM 692 O O . GLU A 1 84 ? 20.470 -5.483 -3.236 1.00 92.38 84 GLU A O 1
ATOM 697 N N . THR A 1 85 ? 20.098 -3.509 -2.279 1.00 94.12 85 THR A N 1
ATOM 698 C CA . THR A 1 85 ? 19.981 -4.000 -0.903 1.00 94.12 85 THR A CA 1
ATOM 699 C C . THR A 1 85 ? 18.532 -3.971 -0.424 1.00 94.12 85 THR A C 1
ATOM 701 O O . THR A 1 85 ? 17.631 -3.442 -1.073 1.00 94.12 85 THR A O 1
ATOM 704 N N . THR A 1 86 ? 18.268 -4.599 0.719 1.00 95.31 86 THR A N 1
ATOM 705 C CA . THR A 1 86 ? 16.953 -4.538 1.364 1.00 95.31 86 THR A CA 1
ATOM 706 C C . THR A 1 86 ? 16.758 -3.158 1.986 1.00 95.31 86 THR A C 1
ATOM 708 O O . THR A 1 86 ? 17.428 -2.820 2.958 1.00 95.31 86 THR A O 1
ATOM 711 N N . VAL A 1 87 ? 15.799 -2.389 1.472 1.00 93.69 87 VAL A N 1
ATOM 712 C CA . VAL A 1 87 ? 15.431 -1.088 2.035 1.00 93.69 87 VAL A CA 1
ATOM 713 C C . VAL A 1 87 ? 14.388 -1.296 3.121 1.00 93.69 87 VAL A C 1
ATOM 715 O O . VAL A 1 87 ? 13.365 -1.965 2.918 1.00 93.69 87 VAL A O 1
ATOM 718 N N . THR A 1 88 ? 14.650 -0.708 4.285 1.00 93.94 88 THR A N 1
ATOM 719 C CA . THR A 1 88 ? 13.732 -0.746 5.417 1.00 93.94 88 THR A CA 1
ATOM 720 C C . THR A 1 88 ? 13.462 0.648 5.962 1.00 93.94 88 THR A C 1
ATOM 722 O O . THR A 1 88 ? 14.299 1.537 5.871 1.00 93.94 88 THR A O 1
ATOM 725 N N . TYR A 1 89 ? 12.264 0.817 6.500 1.00 90.62 89 TYR A N 1
ATOM 726 C CA . TYR A 1 89 ? 11.797 1.980 7.230 1.00 90.62 89 TYR A CA 1
ATOM 727 C C . TYR A 1 89 ? 11.827 1.684 8.730 1.00 90.62 89 TYR A C 1
ATOM 729 O O . TYR A 1 89 ? 11.395 0.595 9.141 1.00 90.62 89 TYR A O 1
ATOM 737 N N . ASP A 1 90 ? 12.324 2.615 9.539 1.00 91.44 90 ASP A N 1
ATOM 738 C CA . ASP A 1 90 ? 12.351 2.454 10.990 1.00 91.44 90 ASP A CA 1
ATOM 739 C C . ASP A 1 90 ? 10.921 2.472 11.559 1.00 91.44 90 ASP A C 1
ATOM 741 O O . ASP A 1 90 ? 10.072 3.275 11.177 1.00 91.44 90 ASP A O 1
ATOM 745 N N . LEU A 1 91 ? 10.631 1.545 12.470 1.00 89.69 91 LEU A N 1
ATOM 746 C CA . LEU A 1 91 ? 9.352 1.509 13.172 1.00 89.69 91 LEU A CA 1
ATOM 747 C C . LEU A 1 91 ? 9.189 2.708 14.112 1.00 89.69 91 LEU A C 1
ATOM 749 O O . LEU A 1 91 ? 8.072 3.210 14.235 1.00 89.69 91 LEU A O 1
ATOM 753 N N . GLY A 1 92 ? 10.276 3.174 14.735 1.00 90.75 92 GLY A N 1
ATOM 754 C CA . GLY A 1 92 ? 10.245 4.308 15.660 1.00 90.75 92 GLY A CA 1
ATOM 755 C C . GLY A 1 92 ? 9.816 5.612 14.988 1.00 90.75 92 GLY A C 1
ATOM 756 O O . GLY A 1 92 ? 9.078 6.396 15.577 1.00 90.75 92 GLY A O 1
ATOM 757 N N . GLU A 1 93 ? 10.186 5.811 13.722 1.00 90.25 93 GLU A N 1
ATOM 758 C CA . GLU A 1 93 ? 9.837 7.016 12.955 1.00 90.25 93 GLU A CA 1
ATOM 759 C C . GLU A 1 93 ? 8.366 7.066 12.526 1.00 90.25 93 GLU A C 1
ATOM 761 O O . GLU A 1 93 ? 7.841 8.128 12.189 1.00 90.25 93 GLU A O 1
ATOM 766 N N . ARG A 1 94 ? 7.656 5.935 12.577 1.00 88.19 94 ARG A N 1
ATOM 767 C CA . ARG A 1 94 ? 6.295 5.820 12.038 1.00 88.19 94 ARG A CA 1
ATOM 768 C C . ARG A 1 94 ? 5.259 6.648 12.802 1.00 88.19 94 ARG A C 1
ATOM 770 O O . ARG A 1 94 ? 4.198 6.957 12.254 1.00 88.19 94 ARG A O 1
ATOM 777 N N . VAL A 1 95 ? 5.575 7.044 14.037 1.00 89.62 95 VAL A N 1
ATOM 778 C CA . VAL A 1 95 ? 4.772 7.991 14.830 1.00 89.62 95 VAL A CA 1
ATOM 779 C C . VAL A 1 95 ? 4.686 9.372 14.176 1.00 89.62 95 VAL A C 1
ATOM 781 O O . VAL A 1 95 ? 3.722 10.089 14.417 1.00 89.62 95 VAL A O 1
ATOM 784 N N . GLY A 1 96 ? 5.641 9.722 13.305 1.00 91.88 96 GLY A N 1
ATOM 785 C CA . GLY A 1 96 ? 5.647 10.968 12.533 1.00 91.88 96 GLY A CA 1
ATOM 786 C C . GLY A 1 96 ? 4.668 10.997 11.355 1.00 91.88 96 GLY A C 1
ATOM 787 O O . GLY A 1 96 ? 4.575 12.014 10.673 1.00 91.88 96 GLY A O 1
ATOM 788 N N . HIS A 1 97 ? 3.922 9.909 11.132 1.00 92.00 97 HIS A N 1
ATOM 789 C CA . HIS A 1 97 ? 3.032 9.702 9.989 1.00 92.00 97 HIS A CA 1
ATOM 790 C C . HIS A 1 97 ? 3.764 9.689 8.634 1.00 92.00 97 HIS A C 1
ATOM 792 O O . HIS A 1 97 ? 4.911 10.100 8.486 1.00 92.00 97 HIS A O 1
ATOM 798 N N . THR A 1 98 ? 3.109 9.159 7.602 1.00 91.75 98 THR A N 1
ATOM 799 C CA . THR A 1 98 ? 3.698 9.070 6.260 1.00 91.75 98 THR A CA 1
ATOM 800 C C . THR A 1 98 ? 2.665 9.449 5.215 1.00 91.75 98 THR A C 1
ATOM 802 O O . THR A 1 98 ? 1.580 8.872 5.168 1.00 91.75 98 THR A O 1
ATOM 805 N N . LEU A 1 99 ? 3.024 10.393 4.345 1.00 93.75 99 LEU A N 1
ATOM 806 C CA . LEU A 1 99 ? 2.224 10.777 3.190 1.00 93.75 99 LEU A CA 1
ATOM 807 C C . LEU A 1 99 ? 2.833 10.177 1.920 1.00 93.75 99 LEU A C 1
ATOM 809 O O . LEU A 1 99 ? 3.952 10.508 1.539 1.00 93.75 99 LEU A O 1
ATOM 813 N N . VAL A 1 100 ? 2.079 9.311 1.244 1.00 92.56 100 VAL A N 1
ATOM 814 C CA . VAL A 1 100 ? 2.482 8.722 -0.040 1.00 92.56 100 VAL A CA 1
ATOM 815 C C . VAL A 1 100 ? 1.745 9.429 -1.171 1.00 92.56 100 VAL A C 1
ATOM 817 O O . VAL A 1 100 ? 0.541 9.244 -1.358 1.00 92.56 100 VAL A O 1
ATOM 820 N N . ILE A 1 101 ? 2.479 10.211 -1.959 1.00 92.94 101 ILE A N 1
ATOM 821 C CA . ILE A 1 101 ? 1.943 10.957 -3.103 1.00 92.94 101 ILE A CA 1
ATOM 822 C C . ILE A 1 101 ? 2.284 10.228 -4.402 1.00 92.94 101 ILE A C 1
ATOM 824 O O . ILE A 1 101 ? 3.363 9.668 -4.568 1.00 92.94 101 ILE A O 1
ATOM 828 N N . GLY A 1 102 ? 1.353 10.242 -5.350 1.00 88.25 102 GLY A N 1
ATOM 829 C CA . GLY A 1 102 ? 1.586 9.731 -6.695 1.00 88.25 102 GLY A CA 1
ATOM 830 C C . GLY A 1 102 ? 0.309 9.711 -7.523 1.00 88.25 102 GLY A C 1
ATOM 831 O O . GLY A 1 102 ? -0.794 9.782 -6.977 1.00 88.25 102 GLY A O 1
ATOM 832 N N . THR A 1 103 ? 0.426 9.563 -8.839 1.00 85.38 103 THR A N 1
ATOM 833 C CA . THR A 1 103 ? -0.720 9.424 -9.754 1.00 85.38 103 THR A CA 1
ATOM 834 C C . THR A 1 103 ? -1.279 7.993 -9.751 1.00 85.38 103 THR A C 1
ATOM 836 O O . THR A 1 103 ? -0.841 7.123 -8.989 1.00 85.38 103 THR A O 1
ATOM 839 N N . THR A 1 104 ? -2.344 7.719 -10.501 1.00 82.50 104 THR A N 1
ATOM 840 C CA . THR A 1 104 ? -2.873 6.351 -10.632 1.00 82.50 104 THR A CA 1
ATOM 841 C C . THR A 1 104 ? -1.842 5.435 -11.310 1.00 82.50 104 THR A C 1
ATOM 843 O O . THR A 1 104 ? -1.053 5.879 -12.132 1.00 82.50 104 THR A O 1
ATOM 846 N N . ARG A 1 105 ? -1.820 4.146 -10.932 1.00 79.38 105 ARG A N 1
ATOM 847 C CA . ARG A 1 105 ? -0.912 3.103 -11.471 1.00 79.38 105 ARG A CA 1
ATOM 848 C C . ARG A 1 105 ? 0.596 3.255 -11.193 1.00 79.38 105 ARG A C 1
ATOM 850 O O . ARG A 1 105 ? 1.366 2.442 -11.681 1.00 79.38 105 ARG A O 1
ATOM 857 N N . VAL A 1 106 ? 1.019 4.178 -10.328 1.00 83.25 106 VAL A N 1
ATOM 858 C CA . VAL A 1 106 ? 2.444 4.320 -9.931 1.00 83.25 106 VAL A CA 1
ATOM 859 C C . VAL A 1 106 ? 2.873 3.434 -8.752 1.00 83.25 106 VAL A C 1
ATOM 861 O O . VAL A 1 106 ? 3.953 3.613 -8.209 1.00 83.25 106 VAL A O 1
ATOM 864 N N . GLY A 1 107 ? 2.017 2.508 -8.307 1.00 86.50 107 GLY A N 1
ATOM 865 C CA . GLY A 1 107 ? 2.356 1.564 -7.232 1.00 86.50 107 GLY A CA 1
ATOM 866 C C . GLY A 1 107 ? 1.880 1.932 -5.822 1.00 86.50 107 GLY A C 1
ATOM 867 O O . GLY A 1 107 ? 2.157 1.180 -4.895 1.00 86.50 107 GLY A O 1
ATOM 868 N N . LYS A 1 108 ? 1.096 3.007 -5.633 1.00 90.38 108 LYS A N 1
ATOM 869 C CA . LYS A 1 108 ? 0.557 3.381 -4.303 1.00 90.38 108 LYS A CA 1
ATOM 870 C C . LYS A 1 108 ? -0.184 2.238 -3.596 1.00 90.38 108 LYS A C 1
ATOM 872 O O . LYS A 1 108 ? 0.075 1.980 -2.427 1.00 90.38 108 LYS A O 1
ATOM 877 N N . THR A 1 109 ? -1.076 1.542 -4.308 1.00 89.00 109 THR A N 1
ATOM 878 C CA . THR A 1 109 ? -1.820 0.400 -3.746 1.00 89.00 109 THR A CA 1
ATOM 879 C C . THR A 1 109 ? -0.877 -0.744 -3.372 1.00 89.00 109 THR A C 1
ATOM 881 O O . THR A 1 109 ? -1.025 -1.320 -2.306 1.00 89.00 109 THR A O 1
ATOM 884 N N . ARG A 1 110 ? 0.158 -1.015 -4.181 1.00 89.75 110 ARG A N 1
ATOM 885 C CA . ARG A 1 110 ? 1.155 -2.056 -3.879 1.00 89.75 110 ARG A CA 1
ATOM 886 C C . ARG A 1 110 ? 1.990 -1.723 -2.646 1.00 89.75 110 ARG A C 1
ATOM 888 O O . ARG A 1 110 ? 2.222 -2.602 -1.823 1.00 89.75 110 ARG A O 1
ATOM 895 N N . LEU A 1 111 ? 2.395 -0.462 -2.483 1.00 92.69 111 LEU A N 1
ATOM 896 C CA . LEU A 1 111 ? 3.064 -0.018 -1.260 1.00 92.69 111 LEU A CA 1
ATOM 897 C C . LEU A 1 111 ? 2.141 -0.175 -0.042 1.00 92.69 111 LEU A C 1
ATOM 899 O O . LEU A 1 111 ? 2.571 -0.705 0.979 1.00 92.69 111 LEU A O 1
ATOM 903 N N . ALA A 1 112 ? 0.870 0.223 -0.159 1.00 93.69 112 ALA A N 1
ATOM 904 C CA . ALA A 1 112 ? -0.111 0.039 0.908 1.00 93.69 112 ALA A CA 1
ATOM 905 C C . ALA A 1 112 ? -0.289 -1.446 1.270 1.00 93.69 112 ALA A C 1
ATOM 907 O O . ALA A 1 112 ? -0.169 -1.791 2.439 1.00 93.69 112 ALA A O 1
ATOM 908 N N . GLU A 1 113 ? -0.481 -2.338 0.294 1.00 94.31 113 GLU A N 1
ATOM 909 C CA . GLU A 1 113 ? -0.565 -3.791 0.510 1.00 94.31 113 GLU A CA 1
ATOM 910 C C . GLU A 1 113 ? 0.659 -4.343 1.252 1.00 94.31 113 GLU A C 1
ATOM 912 O O . GLU A 1 113 ? 0.517 -5.156 2.170 1.00 94.31 113 GLU A O 1
ATOM 917 N N . LEU A 1 114 ? 1.861 -3.907 0.866 1.00 95.19 114 LEU A N 1
ATOM 918 C CA . LEU A 1 114 ? 3.125 -4.343 1.454 1.00 95.19 114 LEU A CA 1
ATOM 919 C C . LEU A 1 114 ? 3.261 -3.889 2.913 1.00 95.19 114 LEU A C 1
ATOM 921 O O . LEU A 1 114 ? 3.702 -4.667 3.762 1.00 95.19 114 LEU A O 1
ATOM 925 N N . LEU A 1 115 ? 2.862 -2.654 3.219 1.00 95.56 115 LEU A N 1
ATOM 926 C CA . LEU A 1 115 ? 2.863 -2.119 4.580 1.00 95.56 115 LEU A CA 1
ATOM 927 C C . LEU A 1 115 ? 1.779 -2.778 5.444 1.00 95.56 115 LEU A C 1
ATOM 929 O O . LEU A 1 115 ? 2.093 -3.309 6.507 1.00 95.56 115 LEU A O 1
ATOM 933 N N . ILE A 1 116 ? 0.539 -2.838 4.951 1.00 96.44 116 ILE A N 1
ATOM 934 C CA . ILE A 1 116 ? -0.611 -3.446 5.638 1.00 96.44 116 ILE A CA 1
ATOM 935 C C . ILE A 1 116 ? -0.337 -4.921 5.946 1.00 96.44 116 ILE A C 1
ATOM 937 O O . ILE A 1 116 ? -0.577 -5.368 7.062 1.00 96.44 116 ILE A O 1
ATOM 941 N N . THR A 1 117 ? 0.223 -5.677 4.995 1.00 96.56 117 THR A N 1
ATOM 942 C CA . THR A 1 117 ? 0.587 -7.089 5.212 1.00 96.56 117 THR A CA 1
ATOM 943 C C . THR A 1 117 ? 1.556 -7.241 6.388 1.00 96.56 117 THR A C 1
ATOM 945 O O . THR A 1 117 ? 1.388 -8.128 7.224 1.00 96.56 117 THR A O 1
ATOM 948 N N . GLN A 1 118 ? 2.577 -6.385 6.465 1.00 96.00 118 GLN A N 1
ATOM 949 C CA . GLN A 1 118 ? 3.552 -6.431 7.555 1.00 96.00 118 GLN A CA 1
ATOM 950 C C . GLN A 1 118 ? 2.941 -6.009 8.889 1.00 96.00 118 GLN A C 1
ATOM 952 O O . GLN A 1 118 ? 3.265 -6.608 9.910 1.00 96.00 118 GLN A O 1
ATOM 957 N N . ASP A 1 119 ? 2.056 -5.014 8.879 1.00 95.69 119 ASP A N 1
ATOM 958 C CA . ASP A 1 119 ? 1.360 -4.540 10.075 1.00 95.69 119 ASP A CA 1
ATOM 959 C C . ASP A 1 119 ? 0.401 -5.607 10.627 1.00 95.69 119 ASP A C 1
ATOM 961 O O . ASP A 1 119 ? 0.391 -5.865 11.826 1.00 95.69 119 ASP A O 1
ATOM 965 N N . ILE A 1 120 ? -0.335 -6.315 9.760 1.00 96.94 120 ILE A N 1
ATOM 966 C CA . ILE A 1 120 ? -1.236 -7.410 10.165 1.00 96.94 120 ILE A CA 1
ATOM 967 C C . ILE A 1 120 ? -0.470 -8.510 10.908 1.00 96.94 120 ILE A C 1
ATOM 969 O O . ILE A 1 120 ? -0.960 -9.045 11.908 1.00 96.94 120 ILE A O 1
ATOM 973 N N . ARG A 1 121 ? 0.731 -8.841 10.419 1.00 95.62 121 ARG A N 1
ATOM 974 C CA . ARG A 1 121 ? 1.594 -9.884 10.986 1.00 95.62 121 ARG A CA 1
ATOM 975 C C . ARG A 1 121 ? 2.352 -9.431 12.233 1.00 95.62 121 ARG A C 1
ATOM 977 O O . ARG A 1 121 ? 2.813 -10.289 12.984 1.00 95.62 121 ARG A O 1
ATOM 984 N N . ARG A 1 122 ? 2.520 -8.122 12.448 1.00 94.69 122 ARG A N 1
ATOM 985 C CA . ARG A 1 122 ? 3.343 -7.602 13.544 1.00 94.69 122 ARG A CA 1
ATOM 986 C C . ARG A 1 122 ? 2.717 -7.930 14.898 1.00 94.69 122 ARG A C 1
ATOM 988 O O . ARG A 1 122 ? 1.497 -7.874 15.069 1.00 94.69 122 ARG A O 1
ATOM 995 N N . LYS A 1 123 ? 3.588 -8.268 15.848 1.00 94.62 123 LYS A N 1
ATOM 996 C CA . LYS A 1 123 ? 3.271 -8.445 17.262 1.00 94.62 123 LYS A CA 1
ATOM 997 C C . LYS A 1 123 ? 4.119 -7.490 18.097 1.00 94.62 123 LYS A C 1
ATOM 999 O O . LYS A 1 123 ? 5.277 -7.254 17.752 1.00 94.62 123 LYS A O 1
ATOM 1004 N N . ASN A 1 124 ? 3.541 -6.944 19.160 1.00 91.50 124 ASN A N 1
ATOM 1005 C CA . ASN A 1 124 ? 4.257 -6.136 20.142 1.00 91.50 124 ASN A CA 1
ATOM 1006 C C . ASN A 1 124 ? 5.132 -7.027 21.055 1.00 91.50 124 ASN A C 1
ATOM 1008 O O . ASN A 1 124 ? 5.144 -8.253 20.927 1.00 91.50 124 ASN A O 1
ATOM 1012 N N . ALA A 1 125 ? 5.856 -6.416 21.999 1.00 91.38 125 ALA A N 1
ATOM 1013 C CA . ALA A 1 125 ? 6.713 -7.138 22.948 1.00 91.38 125 ALA A CA 1
ATOM 1014 C C . ALA A 1 125 ? 5.945 -8.128 23.851 1.00 91.38 125 ALA A C 1
ATOM 1016 O O . ALA A 1 125 ? 6.531 -9.097 24.324 1.00 91.38 125 ALA A O 1
ATOM 1017 N N . ALA A 1 126 ? 4.641 -7.915 24.054 1.00 94.50 126 ALA A N 1
ATOM 1018 C CA . ALA A 1 126 ? 3.758 -8.821 24.789 1.00 94.50 126 ALA A CA 1
ATOM 1019 C C . ALA A 1 126 ? 3.222 -9.982 23.922 1.00 94.50 126 ALA A C 1
ATOM 1021 O O . ALA A 1 126 ? 2.476 -10.827 24.408 1.00 94.50 126 ALA A O 1
ATOM 1022 N N . GLY A 1 127 ? 3.597 -10.049 22.639 1.00 93.88 127 GLY A N 1
ATOM 1023 C CA . GLY A 1 127 ? 3.131 -11.077 21.707 1.00 93.88 127 GLY A CA 1
ATOM 1024 C C . GLY A 1 127 ? 1.734 -10.820 21.133 1.00 93.88 127 GLY A C 1
ATOM 1025 O O . GLY A 1 127 ? 1.203 -11.671 20.412 1.00 93.88 127 GLY A O 1
ATOM 1026 N N . GLU A 1 128 ? 1.147 -9.656 21.405 1.00 94.31 128 GLU A N 1
ATOM 1027 C CA . GLU A 1 128 ? -0.172 -9.260 20.922 1.00 94.31 128 GLU A CA 1
ATOM 1028 C C . GLU A 1 128 ? -0.065 -8.633 19.539 1.00 94.31 128 GLU A C 1
ATOM 1030 O O . GLU A 1 128 ? 0.872 -7.896 19.231 1.00 94.31 128 GLU A O 1
ATOM 1035 N N . HIS A 1 129 ? -1.052 -8.900 18.695 1.00 95.50 129 HIS A N 1
ATOM 1036 C CA . HIS A 1 129 ? -1.100 -8.320 17.365 1.00 95.50 129 HIS A CA 1
ATOM 1037 C C . HIS A 1 129 ? -1.417 -6.823 17.388 1.00 95.50 129 HIS A C 1
ATOM 1039 O O . HIS A 1 129 ? -2.329 -6.385 18.086 1.00 95.50 129 HIS A O 1
ATOM 1045 N N . GLU A 1 130 ? -0.746 -6.051 16.533 1.00 92.56 130 GLU A N 1
ATOM 1046 C CA . GLU A 1 130 ? -1.078 -4.635 16.354 1.00 92.56 130 GLU A CA 1
ATOM 1047 C C . GLU A 1 130 ? -2.456 -4.451 15.699 1.00 92.56 130 GLU A C 1
ATOM 1049 O O . GLU A 1 130 ? -2.919 -5.271 14.892 1.00 92.56 130 GLU A O 1
ATOM 1054 N N . VAL A 1 131 ? -3.129 -3.351 16.042 1.00 93.88 131 VAL A N 1
ATOM 1055 C CA . VAL A 1 131 ? -4.402 -2.965 15.425 1.00 93.88 131 VAL A CA 1
ATOM 1056 C C . VAL A 1 131 ? -4.119 -2.279 14.093 1.00 93.88 131 VAL A C 1
ATOM 1058 O O . VAL A 1 131 ? -3.387 -1.295 14.035 1.00 93.88 131 VAL A O 1
ATOM 1061 N N . VAL A 1 132 ? -4.732 -2.786 13.024 1.00 95.94 132 VAL A N 1
ATOM 1062 C CA . VAL A 1 132 ? -4.593 -2.239 11.671 1.00 95.94 132 VAL A CA 1
ATOM 1063 C C . VAL A 1 132 ? -5.972 -1.839 11.173 1.00 95.94 132 VAL A C 1
ATOM 1065 O O . VAL A 1 132 ? -6.860 -2.681 11.063 1.00 95.94 132 VAL A O 1
ATOM 1068 N N . ILE A 1 133 ? -6.147 -0.553 10.880 1.00 96.44 133 ILE A N 1
ATOM 1069 C CA . ILE A 1 133 ? -7.386 0.004 10.333 1.00 96.44 133 ILE A CA 1
ATOM 1070 C C . ILE A 1 133 ? -7.080 0.512 8.928 1.00 96.44 133 ILE A C 1
ATOM 1072 O O . ILE A 1 133 ? -6.152 1.297 8.738 1.00 96.44 133 ILE A O 1
ATOM 1076 N N . VAL A 1 134 ? -7.858 0.059 7.946 1.00 96.00 134 VAL A N 1
ATOM 1077 C CA . VAL A 1 134 ? -7.684 0.425 6.538 1.00 96.00 134 VAL A CA 1
ATOM 1078 C C . VAL A 1 134 ? -8.970 1.060 6.035 1.00 96.00 134 VAL A C 1
ATOM 1080 O O . VAL A 1 134 ? -10.036 0.454 6.111 1.00 96.00 134 VAL A O 1
ATOM 1083 N N . PHE A 1 135 ? -8.854 2.273 5.502 1.00 94.75 135 PHE A N 1
ATOM 1084 C CA . PHE A 1 135 ? -9.926 2.944 4.776 1.00 94.75 135 PHE A CA 1
ATOM 1085 C C . PHE A 1 135 ? -9.626 2.854 3.287 1.00 94.75 135 PHE A C 1
ATOM 1087 O O . PHE A 1 135 ? -8.673 3.470 2.808 1.00 94.75 135 PHE A O 1
ATOM 1094 N N . ASP A 1 136 ? -10.439 2.093 2.561 1.00 92.81 136 ASP A N 1
ATOM 1095 C CA . ASP A 1 136 ? -10.324 1.984 1.114 1.00 92.81 136 ASP A CA 1
ATOM 1096 C C . ASP A 1 136 ? -11.559 2.574 0.420 1.00 92.81 136 ASP A C 1
ATOM 1098 O O . ASP A 1 136 ? -12.584 1.903 0.299 1.00 92.81 136 ASP A O 1
ATOM 1102 N N . PRO A 1 137 ? -11.483 3.825 -0.066 1.00 88.50 137 PRO A N 1
ATOM 1103 C CA . PRO A 1 137 ? -12.600 4.452 -0.763 1.00 88.50 137 PRO A CA 1
ATOM 1104 C C . PRO A 1 137 ? -12.850 3.848 -2.153 1.00 88.50 137 PRO A C 1
ATOM 1106 O O . PRO A 1 137 ? -13.843 4.194 -2.786 1.00 88.50 137 PRO A O 1
ATOM 1109 N N . LYS A 1 138 ? -11.948 2.997 -2.664 1.00 86.75 138 LYS A N 1
ATOM 1110 C CA . LYS A 1 138 ? -12.068 2.413 -4.006 1.00 86.75 138 LYS A CA 1
ATOM 1111 C C . LYS A 1 138 ? -12.838 1.099 -4.026 1.00 86.75 138 LYS A C 1
ATOM 1113 O O . LYS A 1 138 ? -13.291 0.715 -5.100 1.00 86.75 138 LYS A O 1
ATOM 1118 N N . GLY A 1 139 ? -12.966 0.419 -2.885 1.00 85.75 139 GLY A N 1
ATOM 1119 C CA . GLY A 1 139 ? -13.558 -0.918 -2.824 1.00 85.75 139 GLY A CA 1
ATOM 1120 C C . GLY A 1 139 ? -12.726 -1.962 -3.578 1.00 85.75 139 GLY A C 1
ATOM 1121 O O . GLY A 1 139 ? -13.271 -2.784 -4.313 1.00 85.75 139 GLY A O 1
ATOM 1122 N N . ASP A 1 140 ? -11.403 -1.907 -3.442 1.00 89.38 140 ASP A N 1
ATOM 1123 C CA . ASP A 1 140 ? -10.463 -2.843 -4.044 1.00 89.38 140 ASP A CA 1
ATOM 1124 C C . ASP A 1 140 ? -10.608 -4.234 -3.403 1.00 89.38 140 ASP A C 1
ATOM 1126 O O . ASP A 1 140 ? -10.162 -4.513 -2.283 1.00 89.38 140 ASP A O 1
ATOM 1130 N N . ALA A 1 141 ? -11.255 -5.136 -4.142 1.00 90.12 141 ALA A N 1
ATOM 1131 C CA . ALA A 1 141 ? -11.494 -6.502 -3.699 1.00 90.12 141 ALA A CA 1
ATOM 1132 C C . ALA A 1 141 ? -10.192 -7.297 -3.495 1.00 90.12 141 ALA A C 1
ATOM 1134 O O . ALA A 1 141 ? -10.164 -8.209 -2.667 1.00 90.12 141 ALA A O 1
ATOM 1135 N N . ASP A 1 142 ? -9.115 -6.972 -4.215 1.00 91.62 142 ASP A N 1
ATOM 1136 C CA . ASP A 1 142 ? -7.837 -7.668 -4.068 1.00 91.62 142 ASP A CA 1
ATOM 1137 C C . ASP A 1 142 ? -7.127 -7.245 -2.785 1.00 91.62 142 ASP A C 1
ATOM 1139 O O . ASP A 1 142 ? -6.585 -8.103 -2.081 1.00 91.62 142 ASP A O 1
ATOM 1143 N N . LEU A 1 143 ? -7.215 -5.962 -2.416 1.00 94.00 143 LEU A N 1
ATOM 1144 C CA . LEU A 1 143 ? -6.745 -5.485 -1.115 1.00 94.00 143 LEU A CA 1
ATOM 1145 C C . LEU A 1 143 ? -7.498 -6.180 0.027 1.00 94.00 143 LEU A C 1
ATOM 1147 O O . LEU A 1 143 ? -6.864 -6.702 0.946 1.00 94.00 143 LEU A O 1
ATOM 1151 N N . LEU A 1 144 ? -8.830 -6.267 -0.057 1.00 93.88 144 LEU A N 1
ATOM 1152 C CA . LEU A 1 144 ? -9.645 -6.956 0.948 1.00 93.88 144 LEU A CA 1
ATOM 1153 C C . LEU A 1 144 ? -9.264 -8.441 1.080 1.00 93.88 144 LEU A C 1
ATOM 1155 O O . LEU A 1 144 ? -9.009 -8.924 2.187 1.00 93.88 144 LEU A O 1
ATOM 1159 N N . ARG A 1 145 ? -9.175 -9.164 -0.045 1.00 94.38 145 ARG A N 1
ATOM 1160 C CA . ARG A 1 145 ? -8.756 -10.578 -0.068 1.00 94.38 145 ARG A CA 1
ATOM 1161 C C . ARG A 1 145 ? -7.366 -10.759 0.521 1.00 94.38 145 ARG A C 1
ATOM 1163 O O . ARG A 1 145 ? -7.139 -11.709 1.270 1.00 94.38 145 ARG A O 1
ATOM 1170 N N . ARG A 1 146 ? -6.437 -9.853 0.201 1.00 96.12 146 ARG A N 1
ATOM 1171 C CA . ARG A 1 146 ? -5.082 -9.871 0.750 1.00 96.12 146 ARG A CA 1
ATOM 1172 C C . ARG A 1 146 ? -5.118 -9.712 2.263 1.00 96.12 146 ARG A C 1
ATOM 1174 O O . ARG A 1 146 ? -4.516 -10.527 2.950 1.00 96.12 146 ARG A O 1
ATOM 1181 N N . MET A 1 147 ? -5.843 -8.725 2.784 1.00 96.75 147 MET A N 1
ATOM 1182 C CA . MET A 1 147 ? -5.950 -8.505 4.227 1.00 96.75 147 MET A CA 1
ATOM 1183 C C . MET A 1 147 ? -6.537 -9.722 4.953 1.00 96.75 147 MET A C 1
ATOM 1185 O O . MET A 1 147 ? -5.976 -10.146 5.962 1.00 96.75 147 MET A O 1
ATOM 1189 N N . TYR A 1 148 ? -7.600 -10.329 4.414 1.00 96.12 148 TYR A N 1
ATOM 1190 C CA . TYR A 1 148 ? -8.192 -11.547 4.977 1.00 96.12 148 TYR A CA 1
ATOM 1191 C C . TYR A 1 148 ? -7.203 -12.723 4.975 1.00 96.12 148 TYR A C 1
ATOM 1193 O O . TYR A 1 148 ? -6.988 -13.364 6.004 1.00 96.12 148 TYR A O 1
ATOM 1201 N N . ALA A 1 149 ? -6.543 -12.978 3.841 1.00 97.25 149 ALA A N 1
ATOM 1202 C CA . ALA A 1 149 ? -5.562 -14.054 3.723 1.00 97.25 149 ALA A CA 1
ATOM 1203 C C . ALA A 1 149 ? -4.373 -13.862 4.679 1.00 97.25 149 ALA A C 1
ATOM 1205 O O . ALA A 1 149 ? -3.875 -14.827 5.254 1.00 97.25 149 ALA A O 1
ATOM 1206 N N . GLU A 1 150 ? -3.918 -12.624 4.868 1.00 97.56 150 GLU A N 1
ATOM 1207 C CA . GLU A 1 150 ? -2.831 -12.301 5.793 1.00 97.56 150 GLU A CA 1
ATOM 1208 C C . GLU A 1 150 ? -3.254 -12.402 7.260 1.00 97.56 150 GLU A C 1
ATOM 1210 O O . GLU A 1 150 ? -2.483 -12.906 8.075 1.00 97.56 150 GLU A O 1
ATOM 1215 N N . ALA A 1 151 ? -4.485 -12.010 7.599 1.00 97.25 151 ALA A N 1
ATOM 1216 C CA . ALA A 1 151 ? -5.044 -12.216 8.933 1.00 97.25 151 ALA A CA 1
ATOM 1217 C C . ALA A 1 151 ? -5.151 -13.711 9.268 1.00 97.25 151 ALA A C 1
ATOM 1219 O O . ALA A 1 151 ? -4.775 -14.121 10.365 1.00 97.25 151 ALA A O 1
ATOM 1220 N N . HIS A 1 152 ? -5.584 -14.529 8.305 1.00 97.44 152 HIS A N 1
ATOM 1221 C CA . HIS A 1 152 ? -5.637 -15.981 8.454 1.00 97.44 152 HIS A CA 1
ATOM 1222 C C . HIS A 1 152 ? -4.240 -16.599 8.616 1.00 97.44 152 HIS A C 1
ATOM 1224 O O . HIS A 1 152 ? -4.006 -17.358 9.550 1.00 97.44 152 HIS A O 1
ATOM 1230 N N . ARG A 1 153 ? -3.266 -16.213 7.778 1.00 96.94 153 ARG A N 1
ATOM 1231 C CA . ARG A 1 153 ? -1.864 -16.665 7.907 1.00 96.94 153 ARG A CA 1
ATOM 1232 C C . ARG A 1 153 ? -1.220 -16.261 9.230 1.00 96.94 153 ARG A C 1
ATOM 1234 O O . ARG A 1 153 ? -0.348 -16.971 9.718 1.00 96.94 153 ARG A O 1
ATOM 1241 N N . ALA A 1 154 ? -1.619 -15.122 9.788 1.00 96.62 154 ALA A N 1
ATOM 1242 C CA . ALA A 1 154 ? -1.147 -14.647 11.081 1.00 96.62 154 ALA A CA 1
ATOM 1243 C C . ALA A 1 154 ? -1.896 -15.280 12.273 1.00 96.62 154 ALA A C 1
ATOM 1245 O O . ALA A 1 154 ? -1.544 -14.980 13.411 1.00 96.62 154 ALA A O 1
ATOM 1246 N N . GLY A 1 155 ? -2.903 -16.133 12.036 1.00 95.81 155 GLY A N 1
ATOM 1247 C CA . GLY A 1 155 ? -3.701 -16.779 13.085 1.00 95.81 155 GLY A CA 1
ATOM 1248 C C . GLY A 1 155 ? -4.639 -15.827 13.834 1.00 95.81 155 GLY A C 1
ATOM 1249 O O . GLY A 1 155 ? -4.952 -16.064 14.996 1.00 95.81 155 GLY A O 1
ATOM 1250 N N . ARG A 1 156 ? -5.050 -14.721 13.199 1.00 96.06 156 ARG A N 1
ATOM 1251 C CA . ARG A 1 156 ? -5.905 -13.672 13.788 1.00 96.06 156 ARG A CA 1
ATOM 1252 C C . ARG A 1 156 ? -7.184 -13.418 12.989 1.00 96.06 156 ARG A C 1
ATOM 1254 O O . ARG A 1 156 ? -7.725 -12.313 13.042 1.00 96.06 156 ARG A O 1
ATOM 1261 N N . GLN A 1 157 ? -7.654 -14.408 12.230 1.00 94.75 157 GLN A N 1
ATOM 1262 C CA . GLN A 1 157 ? -8.860 -14.294 11.403 1.00 94.75 157 GLN A CA 1
ATOM 1263 C C . GLN A 1 157 ? -10.113 -13.937 12.210 1.00 94.75 157 GLN A C 1
ATOM 1265 O O . GLN A 1 157 ? -10.948 -13.190 11.715 1.00 94.75 157 GLN A O 1
ATOM 1270 N N . ASP A 1 158 ? -10.209 -14.390 13.463 1.00 93.88 158 ASP A N 1
ATOM 1271 C CA . ASP A 1 158 ? -11.366 -14.119 14.331 1.00 93.88 158 ASP A CA 1
ATOM 1272 C C . ASP A 1 158 ? -11.445 -12.640 14.755 1.00 93.88 158 ASP A C 1
ATOM 1274 O O . ASP A 1 158 ? -12.479 -12.159 15.208 1.00 93.88 158 ASP A O 1
ATOM 1278 N N . ASN A 1 159 ? -10.355 -11.893 14.545 1.00 93.06 159 ASN A N 1
ATOM 1279 C CA . ASN A 1 159 ? -10.251 -10.458 14.790 1.00 93.06 159 ASN A CA 1
ATOM 1280 C C . ASN A 1 159 ? -10.315 -9.632 13.490 1.00 93.06 159 ASN A C 1
ATOM 1282 O O . ASN A 1 159 ? -9.925 -8.461 13.488 1.00 93.06 159 ASN A O 1
ATOM 1286 N N . PHE A 1 160 ? -10.754 -10.227 12.377 1.00 95.88 160 PHE A N 1
ATOM 1287 C CA . PHE A 1 160 ? -10.890 -9.549 11.091 1.00 95.88 160 PHE A CA 1
ATOM 1288 C C . PHE A 1 160 ? -12.316 -9.025 10.891 1.00 95.88 160 PHE A C 1
ATOM 1290 O O . PHE A 1 160 ? -13.266 -9.796 10.793 1.00 95.88 160 PHE A O 1
ATOM 1297 N N . TRP A 1 161 ? -12.455 -7.704 10.782 1.00 95.06 161 TRP A N 1
ATOM 1298 C CA . TRP A 1 161 ? -13.743 -7.032 10.614 1.00 95.06 161 TRP A CA 1
ATOM 1299 C C . TRP A 1 161 ? -13.750 -6.217 9.325 1.00 95.06 161 TRP A C 1
ATOM 1301 O O . TRP A 1 161 ? -12.811 -5.473 9.047 1.00 95.06 161 TRP A O 1
ATOM 1311 N N . VAL A 1 162 ? -14.833 -6.326 8.559 1.00 94.81 162 VAL A N 1
ATOM 1312 C CA . VAL A 1 162 ? -15.057 -5.557 7.328 1.00 94.81 162 VAL A CA 1
ATOM 1313 C C . VAL A 1 162 ? -16.258 -4.664 7.549 1.00 94.81 162 VAL A C 1
ATOM 1315 O O . VAL A 1 162 ? -17.275 -5.148 8.014 1.00 94.81 162 VAL A O 1
ATOM 1318 N N . PHE A 1 163 ? -16.183 -3.383 7.207 1.00 93.44 163 PHE A N 1
ATOM 1319 C CA . PHE A 1 163 ? -17.354 -2.509 7.161 1.00 93.44 163 PHE A CA 1
ATOM 1320 C C . PHE A 1 163 ? -17.572 -2.071 5.715 1.00 93.44 163 PHE A C 1
ATOM 1322 O O . PHE A 1 163 ? -16.715 -1.401 5.143 1.00 93.44 163 PHE A O 1
ATOM 1329 N N . HIS A 1 164 ? -18.689 -2.480 5.111 1.00 91.12 164 HIS A N 1
ATOM 1330 C CA . HIS A 1 164 ? -18.976 -2.228 3.701 1.00 91.12 164 HIS A CA 1
ATOM 1331 C C . HIS A 1 164 ? -20.456 -1.899 3.483 1.00 91.12 164 HIS A C 1
ATOM 1333 O O . HIS A 1 164 ? -21.332 -2.727 3.722 1.00 91.12 164 HIS A O 1
ATOM 1339 N N . LEU A 1 165 ? -20.742 -0.699 2.968 1.00 87.69 165 LEU A N 1
ATOM 1340 C CA . LEU A 1 165 ? -22.117 -0.200 2.811 1.00 87.69 165 LEU A CA 1
ATOM 1341 C C . LEU A 1 165 ? -22.926 -0.964 1.750 1.00 87.69 165 LEU A C 1
ATOM 1343 O O . LEU A 1 165 ? -24.143 -1.052 1.858 1.00 87.69 165 LEU A O 1
ATOM 1347 N N . GLY A 1 166 ? -22.260 -1.519 0.733 1.00 88.88 166 GLY A N 1
ATOM 1348 C CA . GLY A 1 166 ? -22.913 -2.247 -0.363 1.00 88.88 166 GLY A CA 1
ATOM 1349 C C . GLY A 1 166 ? -23.082 -3.753 -0.139 1.00 88.88 166 GLY A C 1
ATOM 1350 O O . GLY A 1 166 ? -23.734 -4.402 -0.948 1.00 88.88 166 GLY A O 1
ATOM 1351 N N . TRP A 1 167 ? -22.491 -4.320 0.923 1.00 90.31 167 TRP A N 1
ATOM 1352 C CA . TRP A 1 167 ? -22.509 -5.768 1.185 1.00 90.31 167 TRP A CA 1
ATOM 1353 C C . TRP A 1 167 ? -22.825 -6.049 2.658 1.00 90.31 167 TRP A C 1
ATOM 1355 O O . TRP A 1 167 ? -21.922 -6.367 3.436 1.00 90.31 167 TRP A O 1
ATOM 1365 N N . PRO A 1 168 ? -24.100 -5.911 3.058 1.00 90.62 168 PRO A N 1
ATOM 1366 C CA . PRO A 1 168 ? -24.504 -6.028 4.457 1.00 90.62 168 PRO A CA 1
ATOM 1367 C C . PRO A 1 168 ? -24.229 -7.415 5.050 1.00 90.62 168 PRO A C 1
ATOM 1369 O O . PRO A 1 168 ? -23.924 -7.503 6.235 1.00 90.62 168 PRO A O 1
ATOM 1372 N N . ASP A 1 169 ? -24.266 -8.476 4.238 1.00 91.62 169 ASP A N 1
ATOM 1373 C CA . ASP A 1 169 ? -24.102 -9.862 4.701 1.00 91.62 169 ASP A CA 1
ATOM 1374 C C . ASP A 1 169 ? -22.710 -10.153 5.280 1.00 91.62 169 ASP A C 1
ATOM 1376 O O . ASP A 1 169 ? -22.565 -10.990 6.168 1.00 91.62 169 ASP A O 1
ATOM 1380 N N . ILE A 1 170 ? -21.685 -9.446 4.796 1.00 89.75 170 ILE A N 1
ATOM 1381 C CA . ILE A 1 170 ? -20.294 -9.582 5.260 1.00 89.75 170 ILE A CA 1
ATOM 1382 C C . ILE A 1 170 ? -19.830 -8.381 6.093 1.00 89.75 170 ILE A C 1
ATOM 1384 O O . ILE A 1 170 ? -18.711 -8.379 6.604 1.00 89.75 170 ILE A O 1
ATOM 1388 N N . SER A 1 171 ? -20.659 -7.339 6.203 1.00 92.88 171 SER A N 1
ATOM 1389 C CA . SER A 1 171 ? -20.308 -6.114 6.908 1.00 92.88 171 SER A CA 1
ATOM 1390 C C . SER A 1 171 ? -20.572 -6.247 8.404 1.00 92.88 171 SER A C 1
ATOM 1392 O O . SER A 1 171 ? -21.657 -6.608 8.856 1.00 92.88 171 SER A O 1
ATOM 1394 N N . ALA A 1 172 ? -19.596 -5.829 9.197 1.00 92.88 172 ALA A N 1
ATOM 1395 C CA . ALA A 1 172 ? -19.749 -5.537 10.603 1.00 92.88 172 ALA A CA 1
ATOM 1396 C C . ALA A 1 172 ? -20.871 -4.511 10.797 1.00 92.88 172 ALA A C 1
ATOM 1398 O O . ALA A 1 172 ? -21.035 -3.560 10.023 1.00 92.88 172 ALA A O 1
ATOM 1399 N N . ARG A 1 173 ? -21.642 -4.697 11.867 1.00 89.25 173 ARG A N 1
ATOM 1400 C CA . ARG A 1 173 ? -22.677 -3.750 12.272 1.00 89.25 173 ARG A CA 1
ATOM 1401 C C . ARG A 1 173 ? -22.024 -2.584 12.996 1.00 89.25 173 ARG A C 1
ATOM 1403 O O . ARG A 1 173 ? -21.249 -2.778 13.930 1.00 89.25 173 ARG A O 1
ATOM 1410 N N . TYR A 1 174 ? -22.390 -1.374 12.602 1.00 84.50 174 TYR A N 1
ATOM 1411 C CA . TYR A 1 174 ? -21.899 -0.153 13.219 1.00 84.50 174 TYR A CA 1
ATOM 1412 C C . TYR A 1 174 ? -23.077 0.703 13.673 1.00 84.50 174 TYR A C 1
ATOM 1414 O O . TYR A 1 174 ? -23.995 0.965 12.901 1.00 84.50 174 TYR A O 1
ATOM 1422 N N . ASN A 1 175 ? -23.049 1.136 14.935 1.00 84.69 175 ASN A N 1
ATOM 1423 C CA . ASN A 1 175 ? -24.020 2.078 15.477 1.00 84.69 175 ASN A CA 1
ATOM 1424 C C . ASN A 1 175 ? -23.285 3.285 16.073 1.00 84.69 175 ASN A C 1
ATOM 1426 O O . ASN A 1 175 ? -22.800 3.239 17.206 1.00 84.69 175 ASN A O 1
ATOM 1430 N N . ALA A 1 176 ? -23.230 4.365 15.293 1.00 75.25 176 ALA A N 1
ATOM 1431 C CA . ALA A 1 176 ? -22.570 5.613 15.660 1.00 75.25 176 ALA A CA 1
ATOM 1432 C C . ALA A 1 176 ? -23.265 6.375 16.794 1.00 75.25 176 ALA A C 1
ATOM 1434 O O . ALA A 1 176 ? -22.669 7.286 17.347 1.00 75.25 176 ALA A O 1
ATOM 1435 N N . VAL A 1 177 ? -24.513 6.064 17.135 1.00 82.81 177 VAL A N 1
ATOM 1436 C CA . VAL A 1 177 ? -25.269 6.791 18.173 1.00 82.81 177 VAL A CA 1
ATOM 1437 C C . VAL A 1 177 ? -25.563 5.931 19.396 1.00 82.81 177 VAL A C 1
ATOM 1439 O O . VAL A 1 177 ? -25.793 6.466 20.467 1.00 82.81 177 VAL A O 1
ATOM 1442 N N . GLY A 1 178 ? -25.496 4.604 19.270 1.00 80.06 178 GLY A N 1
ATOM 1443 C CA . GLY A 1 178 ? -25.722 3.672 20.377 1.00 80.06 178 GLY A CA 1
ATOM 1444 C C . GLY A 1 178 ? -24.495 3.408 21.254 1.00 80.06 178 GLY A C 1
ATOM 1445 O O . GLY A 1 178 ? -24.652 2.919 22.365 1.00 80.06 178 GLY A O 1
ATOM 1446 N N . ARG A 1 179 ? -23.274 3.714 20.785 1.00 80.44 179 ARG A N 1
ATOM 1447 C CA . ARG A 1 179 ? -22.042 3.625 21.595 1.00 80.44 179 ARG A CA 1
ATOM 1448 C C . ARG A 1 179 ? -21.464 5.013 21.849 1.00 80.44 179 ARG A C 1
ATOM 1450 O O . ARG A 1 179 ? -20.817 5.573 20.965 1.00 80.44 179 ARG A O 1
ATOM 1457 N N . PHE A 1 180 ? -21.663 5.547 23.047 1.00 84.19 180 PHE A N 1
ATOM 1458 C CA . PHE A 1 180 ? -21.130 6.840 23.477 1.00 84.19 180 PHE A CA 1
ATOM 1459 C C . PHE A 1 180 ? -20.625 6.754 24.916 1.00 84.19 180 PHE A C 1
ATOM 1461 O O . PHE A 1 180 ? -21.219 6.062 25.739 1.00 84.19 180 PHE A O 1
ATOM 1468 N N . SER A 1 181 ? -19.539 7.465 25.220 1.00 84.62 181 SER A N 1
ATOM 1469 C CA . SER A 1 181 ? -19.059 7.605 26.601 1.00 84.62 181 SER A CA 1
ATOM 1470 C C . SER A 1 181 ? -19.700 8.813 27.282 1.00 84.62 181 SER A C 1
ATOM 1472 O O . SER A 1 181 ? -19.903 8.821 28.494 1.00 84.62 181 SER A O 1
ATOM 1474 N N . ARG A 1 182 ? -20.042 9.847 26.504 1.00 85.50 182 ARG A N 1
ATOM 1475 C CA . ARG A 1 182 ? -20.765 11.041 26.953 1.00 85.50 182 ARG A CA 1
ATOM 1476 C C . ARG A 1 182 ? -22.051 11.209 26.156 1.00 85.50 182 ARG A C 1
ATOM 1478 O O . ARG A 1 182 ? -22.032 11.128 24.934 1.00 85.50 182 ARG A O 1
ATOM 1485 N N . ILE A 1 183 ? -23.149 11.531 26.839 1.00 84.56 183 ILE A N 1
ATOM 1486 C CA . ILE A 1 183 ? -24.472 11.745 26.217 1.00 84.56 183 ILE A CA 1
ATOM 1487 C C . ILE A 1 183 ? -24.412 12.803 25.101 1.00 84.56 183 ILE A C 1
ATOM 1489 O O . ILE A 1 183 ? -25.052 12.667 24.060 1.00 84.56 183 ILE A O 1
ATOM 1493 N N . SER A 1 184 ? -23.569 13.825 25.272 1.00 87.38 184 SER A N 1
ATOM 1494 C CA . SER A 1 184 ? -23.356 14.869 24.269 1.00 87.38 184 SER A CA 1
ATOM 1495 C C . SER A 1 184 ? -22.762 14.361 22.951 1.00 87.38 184 SER A C 1
ATOM 1497 O O . SER A 1 184 ? -22.915 15.030 21.934 1.00 87.38 184 SER A O 1
ATOM 1499 N N . GLU A 1 185 ? -22.109 13.194 22.922 1.00 85.62 185 GLU A N 1
ATOM 1500 C CA . GLU A 1 185 ? -21.552 12.630 21.687 1.00 85.62 185 GLU A CA 1
ATOM 1501 C C . GLU A 1 185 ? -22.640 12.260 20.683 1.00 85.62 185 GLU A C 1
ATOM 1503 O O . GLU A 1 185 ? -22.418 12.413 19.485 1.00 85.62 185 GLU A O 1
ATOM 1508 N N . VAL A 1 186 ? -23.814 11.821 21.146 1.00 85.88 186 VAL A N 1
ATOM 1509 C CA . VAL A 1 186 ? -24.947 11.508 20.264 1.00 85.88 186 VAL A CA 1
ATOM 1510 C C . VAL A 1 186 ? -25.375 12.767 19.518 1.00 85.88 186 VAL A C 1
ATOM 1512 O O . VAL A 1 186 ? -25.402 12.786 18.289 1.00 85.88 186 VAL A O 1
ATOM 1515 N N . ALA A 1 187 ? -25.593 13.856 20.255 1.00 84.88 187 ALA A N 1
ATOM 1516 C CA . ALA A 1 187 ? -25.931 15.150 19.680 1.00 84.88 187 ALA A CA 1
ATOM 1517 C C . ALA A 1 187 ? -24.833 15.683 18.748 1.00 84.88 187 ALA A C 1
ATOM 1519 O O . ALA A 1 187 ? -25.132 16.128 17.642 1.00 84.88 187 ALA A O 1
ATOM 1520 N N . SER A 1 188 ? -23.560 15.584 19.145 1.00 85.38 188 SER A N 1
ATOM 1521 C CA . SER A 1 188 ? -22.432 16.056 18.332 1.00 85.38 188 SER A CA 1
ATOM 1522 C C . SER A 1 188 ? -22.264 15.272 17.033 1.00 85.38 188 SER A C 1
ATOM 1524 O O . SER A 1 188 ? -21.972 15.870 16.002 1.00 85.38 188 SER A O 1
ATOM 1526 N N . ARG A 1 189 ? -22.469 13.949 17.044 1.00 86.19 189 ARG A N 1
ATOM 1527 C CA . ARG A 1 189 ? -22.366 13.108 15.839 1.00 86.19 189 ARG A CA 1
ATOM 1528 C C . ARG A 1 189 ? -23.513 13.369 14.863 1.00 86.19 189 ARG A C 1
ATOM 1530 O O . ARG A 1 189 ? -23.273 13.406 13.660 1.00 86.19 189 ARG A O 1
ATOM 1537 N N . VAL A 1 190 ? -24.727 13.592 15.374 1.00 83.62 190 VAL A N 1
ATOM 1538 C CA . VAL A 1 190 ? -25.906 13.924 14.555 1.00 83.62 190 VAL A CA 1
ATOM 1539 C C . VAL A 1 190 ? -25.784 15.332 13.968 1.00 83.62 190 VAL A C 1
ATOM 1541 O O . VAL A 1 190 ? -25.931 15.516 12.763 1.00 83.62 190 VAL A O 1
ATOM 1544 N N . ALA A 1 191 ? -25.460 16.327 14.796 1.00 83.81 191 ALA A N 1
ATOM 1545 C CA . ALA A 1 191 ? -25.378 17.718 14.357 1.00 83.81 191 ALA A CA 1
ATOM 1546 C C . ALA A 1 191 ? -24.096 18.031 13.568 1.00 83.81 191 ALA A C 1
ATOM 1548 O O . ALA A 1 191 ? -24.083 18.973 12.783 1.00 83.81 191 ALA A O 1
ATOM 1549 N N . GLY A 1 192 ? -23.024 17.250 13.735 1.00 78.44 192 GLY A N 1
ATOM 1550 C CA . GLY A 1 192 ? -21.762 17.432 13.011 1.00 78.44 192 GLY A CA 1
ATOM 1551 C C . GLY A 1 192 ? -21.872 17.243 11.494 1.00 78.44 192 GLY A C 1
ATOM 1552 O O . GLY A 1 192 ? -21.006 17.713 10.767 1.00 78.44 192 GLY A O 1
ATOM 1553 N N . GLN A 1 193 ? -22.945 16.603 11.015 1.00 75.94 193 GLN A N 1
ATOM 1554 C CA . GLN A 1 193 ? -23.273 16.502 9.587 1.00 75.94 193 GLN A CA 1
ATOM 1555 C C . GLN A 1 193 ? -23.851 17.809 9.009 1.00 75.94 193 GLN A C 1
ATOM 1557 O O . GLN A 1 193 ? -23.956 17.950 7.793 1.00 75.94 193 GLN A O 1
ATOM 1562 N N . LEU A 1 194 ? -24.254 18.758 9.861 1.00 82.06 194 LEU A N 1
ATOM 1563 C CA . LEU A 1 194 ? -24.851 20.027 9.450 1.00 82.06 194 LEU A CA 1
ATOM 1564 C C . LEU A 1 194 ? -23.764 21.090 9.248 1.00 82.06 194 LEU A C 1
ATOM 1566 O O . LEU A 1 194 ? -22.781 21.152 9.994 1.00 82.06 194 LEU A O 1
ATOM 1570 N N . SER A 1 195 ? -23.963 21.961 8.257 1.00 75.25 195 SER A N 1
ATOM 1571 C CA . SER A 1 195 ? -23.040 23.057 7.959 1.00 75.25 195 SER A CA 1
ATOM 1572 C C . SER A 1 195 ? -22.879 23.991 9.165 1.00 75.25 195 SER A C 1
ATOM 1574 O O . SER A 1 195 ? -23.843 24.401 9.810 1.00 75.25 195 SER A O 1
ATOM 1576 N N . GLY A 1 196 ? -21.626 24.315 9.489 1.00 73.88 196 GLY A N 1
ATOM 1577 C CA . GLY A 1 196 ? -21.279 25.171 10.626 1.00 73.88 196 GLY A CA 1
ATOM 1578 C C . GLY A 1 196 ? -21.306 26.671 10.334 1.00 73.88 196 GLY A C 1
ATOM 1579 O O . GLY A 1 196 ? -20.956 27.447 11.217 1.00 73.88 196 GLY A O 1
ATOM 1580 N N . GLU A 1 197 ? -21.683 27.080 9.122 1.00 75.25 197 GLU A N 1
ATOM 1581 C CA . GLU A 1 197 ? -21.516 28.451 8.631 1.00 75.25 197 GLU A CA 1
ATOM 1582 C C . GLU A 1 197 ? -22.855 29.151 8.351 1.00 75.25 197 GLU A C 1
ATOM 1584 O O . GLU A 1 197 ? -23.845 28.538 7.933 1.00 75.25 197 GLU A O 1
ATOM 1589 N N . GLY A 1 198 ? -22.874 30.470 8.569 1.00 73.56 198 GLY A N 1
ATOM 1590 C CA . GLY A 1 198 ? -24.014 31.344 8.281 1.00 73.56 198 GLY A CA 1
ATOM 1591 C C . GLY A 1 198 ? -25.287 30.988 9.060 1.00 73.56 198 GLY A C 1
ATOM 1592 O O . GLY A 1 198 ? -25.235 30.496 10.187 1.00 73.56 198 GLY A O 1
ATOM 1593 N N . ASN A 1 199 ? -26.453 31.206 8.441 1.00 71.25 199 ASN A N 1
ATOM 1594 C CA . ASN A 1 199 ? -27.766 30.914 9.041 1.00 71.25 199 ASN A CA 1
ATOM 1595 C C . ASN A 1 199 ? -27.959 29.434 9.427 1.00 71.25 199 ASN A C 1
ATOM 1597 O O . ASN A 1 199 ? -28.811 29.116 10.256 1.00 71.25 199 ASN A O 1
ATOM 1601 N N . SER A 1 200 ? -27.153 28.527 8.870 1.00 74.56 200 SER A N 1
ATOM 1602 C CA . SER A 1 200 ? -27.216 27.095 9.181 1.00 74.56 200 SER A CA 1
ATOM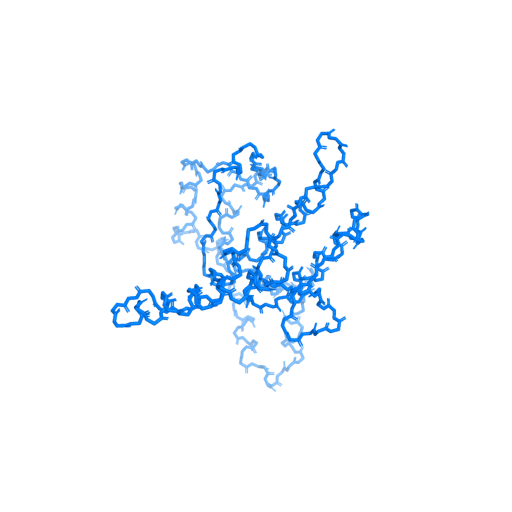 1603 C C . SER A 1 200 ? -26.610 26.758 10.549 1.00 74.56 200 SER A C 1
ATOM 1605 O O . SER A 1 200 ? -26.975 25.745 11.144 1.00 74.56 200 SER A O 1
ATOM 1607 N N . ALA A 1 201 ? -25.759 27.630 11.104 1.00 77.81 201 ALA A N 1
ATOM 1608 C CA . ALA A 1 201 ? -25.155 27.430 12.420 1.00 77.81 201 ALA A CA 1
ATOM 1609 C C . ALA A 1 201 ? -26.202 27.445 13.548 1.00 77.81 201 ALA A C 1
ATOM 1611 O O . 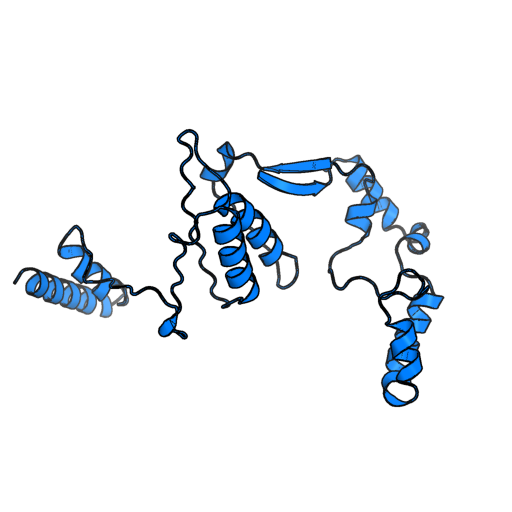ALA A 1 201 ? -26.170 26.588 14.429 1.00 77.81 201 ALA A O 1
ATOM 1612 N N . ALA A 1 202 ? -27.174 28.362 13.489 1.00 81.25 202 ALA A N 1
ATOM 1613 C CA . ALA A 1 202 ? -28.263 28.425 14.466 1.00 81.25 202 ALA A CA 1
ATOM 1614 C C . ALA A 1 202 ? -29.148 27.166 14.414 1.00 81.25 202 ALA A C 1
ATOM 1616 O O . ALA A 1 202 ? -29.541 26.635 15.453 1.00 81.25 202 ALA A O 1
ATOM 1617 N N . PHE A 1 203 ? -29.406 26.647 13.209 1.00 82.38 203 PHE A N 1
ATOM 1618 C CA . PHE A 1 203 ? -30.137 25.395 13.019 1.00 82.38 203 PHE A CA 1
ATOM 1619 C C . PHE A 1 203 ? -29.355 24.186 13.552 1.00 82.38 203 PHE A C 1
ATOM 1621 O O . PHE A 1 203 ? -29.928 23.328 14.223 1.00 82.38 203 PHE A O 1
ATOM 1628 N N . ARG A 1 204 ? -28.036 24.144 13.329 1.00 84.44 204 ARG A N 1
ATOM 1629 C CA . ARG A 1 204 ? -27.154 23.111 13.884 1.00 84.44 204 ARG A CA 1
ATOM 1630 C C . ARG A 1 204 ? -27.151 23.112 15.412 1.00 84.44 204 ARG A C 1
ATOM 1632 O O . ARG A 1 204 ? -27.281 22.047 16.009 1.00 84.44 204 ARG A O 1
ATOM 1639 N N . GLU A 1 205 ? -27.042 24.281 16.038 1.00 84.12 205 GLU A N 1
ATOM 1640 C CA . GLU A 1 205 ? -27.092 24.426 17.500 1.00 84.12 205 GLU A CA 1
ATOM 1641 C C . GLU A 1 205 ? -28.455 24.019 18.076 1.00 84.12 205 GLU A C 1
ATOM 1643 O O . GLU A 1 205 ? -28.525 23.330 19.097 1.00 84.12 205 GLU A O 1
ATOM 1648 N N . PHE A 1 206 ? -29.550 24.384 17.401 1.00 86.62 206 PHE A N 1
ATOM 1649 C CA . PHE A 1 206 ? -30.891 23.940 17.774 1.00 86.62 206 PHE A CA 1
ATOM 1650 C C . PHE A 1 206 ? -31.021 22.412 17.703 1.00 86.62 206 PHE A C 1
ATOM 1652 O O . PHE A 1 206 ? -31.433 21.785 18.681 1.00 86.62 206 PHE A O 1
ATOM 1659 N N . ALA A 1 207 ? -30.616 21.804 16.582 1.00 85.25 207 ALA A N 1
ATOM 1660 C CA . ALA A 1 207 ? -30.647 20.356 16.391 1.00 85.25 207 ALA A CA 1
ATOM 1661 C C . ALA A 1 207 ? -29.783 19.629 17.432 1.00 85.25 207 ALA A C 1
ATOM 1663 O O . ALA A 1 207 ? -30.227 18.649 18.031 1.00 85.25 207 ALA A O 1
ATOM 1664 N N . TRP A 1 208 ? -28.583 20.146 17.715 1.00 89.56 208 TRP A N 1
ATOM 1665 C CA . TRP A 1 208 ? -27.710 19.612 18.757 1.00 89.56 208 TRP A CA 1
ATOM 1666 C C . TRP A 1 208 ? -28.384 19.657 20.133 1.00 89.56 208 TRP A C 1
ATOM 1668 O O . TRP A 1 208 ? -28.442 18.639 20.826 1.00 89.56 208 TRP A O 1
ATOM 1678 N N . ARG A 1 209 ? -28.950 20.809 20.526 1.00 86.00 209 ARG A N 1
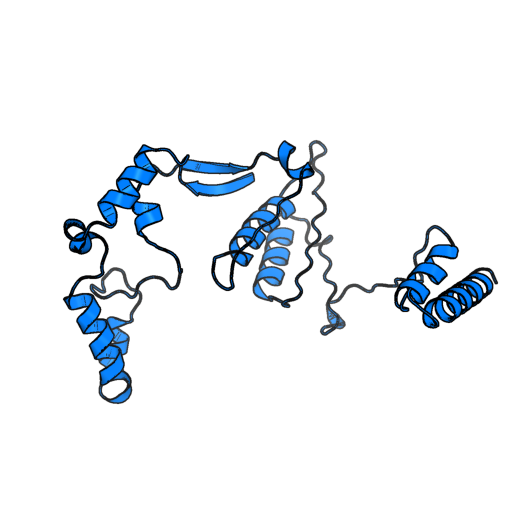ATOM 1679 C CA . ARG A 1 209 ? -29.650 20.960 21.814 1.00 86.00 209 ARG A CA 1
ATOM 1680 C C . ARG A 1 209 ? -30.825 19.999 21.935 1.00 86.00 209 ARG A C 1
ATOM 1682 O O . ARG A 1 209 ? -30.952 19.347 22.967 1.00 86.00 209 ARG A O 1
ATOM 1689 N N . PHE A 1 210 ? -31.651 19.898 20.898 1.00 87.94 210 PHE A N 1
ATOM 1690 C CA . PHE A 1 210 ? -32.824 19.030 20.891 1.00 87.94 210 PHE A CA 1
ATOM 1691 C C . PHE A 1 210 ? -32.441 17.554 21.057 1.00 87.94 210 PHE A C 1
ATOM 1693 O O . PHE A 1 210 ? -32.948 16.881 21.955 1.00 87.94 210 PHE A O 1
ATOM 1700 N N . VAL A 1 211 ? -31.471 17.070 20.272 1.00 86.00 211 VAL A N 1
ATOM 1701 C CA . VAL A 1 211 ? -30.973 15.688 20.376 1.00 86.00 211 VAL A CA 1
ATOM 1702 C C . VAL A 1 211 ? -30.344 15.433 21.748 1.00 86.00 211 VAL A C 1
ATOM 1704 O O . VAL A 1 211 ? -30.603 14.397 22.355 1.00 86.00 211 VAL A O 1
ATOM 1707 N N . ASN A 1 212 ? -29.567 16.376 22.286 1.00 86.94 212 ASN A N 1
ATOM 1708 C CA . ASN A 1 212 ? -28.956 16.240 23.611 1.00 86.94 212 ASN A CA 1
ATOM 1709 C C . ASN A 1 212 ? -30.000 16.176 24.740 1.00 86.94 212 ASN A C 1
ATOM 1711 O O . ASN A 1 212 ? -29.766 15.480 25.720 1.00 86.94 212 ASN A O 1
ATOM 1715 N N . ILE A 1 213 ? -31.138 16.873 24.623 1.00 86.69 213 ILE A N 1
ATOM 1716 C CA . ILE A 1 213 ? -32.239 16.777 25.597 1.00 86.69 213 ILE A CA 1
ATOM 1717 C C . ILE A 1 213 ? -32.905 15.400 25.514 1.00 86.69 213 ILE A C 1
ATOM 1719 O O . ILE A 1 213 ? -33.050 14.750 26.542 1.00 86.69 213 ILE A O 1
ATOM 1723 N N . ILE A 1 214 ? -33.243 14.929 24.308 1.00 84.19 214 ILE A N 1
ATOM 1724 C CA . ILE A 1 214 ? -33.876 13.613 24.116 1.00 84.19 214 ILE A CA 1
ATOM 1725 C C . ILE A 1 214 ? -32.969 12.482 24.599 1.00 84.19 214 ILE A C 1
ATOM 1727 O O . ILE A 1 214 ? -33.439 11.560 25.243 1.00 84.19 214 ILE A O 1
ATOM 1731 N N . THR A 1 215 ? -31.662 12.561 24.340 1.00 82.62 215 THR A N 1
ATOM 1732 C CA . THR A 1 215 ? -30.709 11.507 24.740 1.00 82.62 215 THR A CA 1
ATOM 1733 C C . THR A 1 215 ? -30.507 11.440 26.268 1.00 82.62 215 THR A C 1
ATOM 1735 O O . THR A 1 215 ? -29.892 10.504 26.769 1.00 82.62 215 THR A O 1
ATOM 1738 N N . ARG A 1 216 ? -30.976 12.443 27.026 1.00 77.62 216 ARG A N 1
ATOM 1739 C CA . ARG A 1 216 ? -30.948 12.453 28.501 1.00 77.62 216 ARG A CA 1
ATOM 1740 C C . ARG A 1 216 ? -32.237 11.929 29.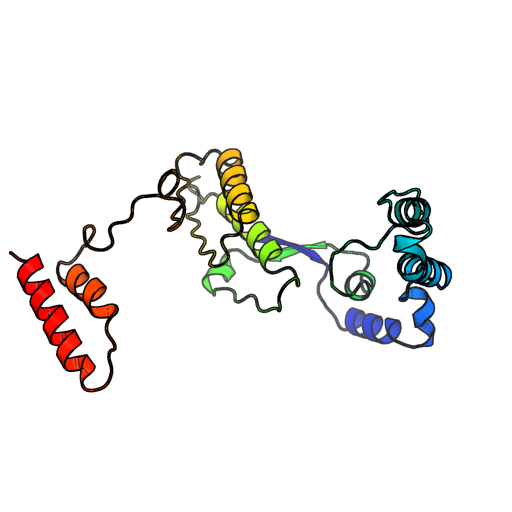139 1.00 77.62 216 ARG A C 1
ATOM 1742 O O . ARG A 1 216 ? -32.217 11.702 30.347 1.00 77.62 216 ARG A O 1
ATOM 1749 N N . ALA A 1 217 ? -33.323 11.843 28.371 1.00 62.09 217 ALA A N 1
ATOM 1750 C CA . ALA A 1 217 ? -34.621 11.336 28.811 1.00 62.09 217 ALA A CA 1
ATOM 1751 C C . ALA A 1 217 ? -34.657 9.807 28.712 1.00 62.09 217 ALA A C 1
ATOM 1753 O O . ALA A 1 217 ? -35.297 9.198 29.595 1.00 62.09 217 ALA A O 1
#

pLDDT: mean 89.2, std 5.88, range [62.09, 97.56]

Radius of gyration: 26.9 Å; chains: 1; bounding box: 62×50×69 Å